Protein AF-Q9RBM1-F1 (afdb_monomer_lite)

Radius of gyration: 20.88 Å; chains: 1; bounding box: 52×32×56 Å

Secondary structure (DSSP, 8-state):
---TTHHHHHHHHHHHHHHTT--EEEE-SS-EEEEEEGGG--HHHHHHHHHH-S--EEEE-HHHHHHHTTTS--S-EEEE--SHHHHHHHHH-SS------EEEPPHHHHHHHHHHHHTTS-S-EEEEEE--SSHHHHHHHHHHTT-EEEEHHHHHHHHHT--EEEEEEEE---SS-S-EEEEEEEETTS--EEEEEEES-GGG-SS-----

Foldseek 3Di:
DDPPCPLVVLLVVVLVCLLCQHWAWEDEPPWIKIKHFLVNHDQVVVVVLCVQAVWKWKKAQQVRCCQQVVNPDRAIWTFTDDGSVRSVCVVPDPHDPDPGDTHGDDPVLVLQQLSCVVSVHDSIMTIDIDDDPDPVRVVVVCVVVVHRYHYSVSSVVNVVQQDKDWDDKDFDDDPVDRQWIKTWIARPSRDDIDIDIDHHDCVPPPDDDDDD

Sequence (212 aa):
MFIGNQSSNKVERAISEIRRGRPIVIYDESNYLLFAAAEALERDLFNQYKLISSNVYVTLTSSKVKYISQNKEHNSKRLLVNNFDELLHLINCSKEDCIKELQCSKTIDECAIALLKFSELLPYALVADMTFENKYEMRNWCEENDIIALDTLLVNDFQQNQSVYEVCKTSLFLKQTQEVDIISYRTESGGREHHAIIIGNPDKDDEPLVRI

pLDDT: mean 88.85, std 11.1, range [42.22, 98.19]

Structure (mmCIF, N/CA/C/O backbone):
data_AF-Q9RBM1-F1
#
_entry.id   AF-Q9RBM1-F1
#
loop_
_atom_site.group_PDB
_atom_site.id
_atom_site.type_symbol
_atom_site.label_atom_id
_atom_site.label_alt_id
_atom_site.label_comp_id
_atom_site.label_asym_id
_atom_site.label_entity_id
_atom_site.label_seq_id
_atom_site.pdbx_PDB_ins_code
_atom_site.Cartn_x
_atom_site.Cartn_y
_atom_site.Cartn_z
_atom_site.occupancy
_atom_site.B_iso_or_equiv
_atom_site.auth_seq_id
_atom_site.auth_comp_id
_atom_site.auth_asym_id
_atom_site.auth_atom_id
_atom_site.pdbx_PDB_model_num
ATOM 1 N N . MET A 1 1 ? -22.244 15.594 -16.426 1.00 42.22 1 MET A N 1
ATOM 2 C CA . MET A 1 1 ? -22.474 14.815 -15.193 1.00 42.22 1 MET A CA 1
ATOM 3 C C . MET A 1 1 ? -21.160 14.128 -14.860 1.00 42.22 1 MET A C 1
ATOM 5 O O . MET A 1 1 ? -20.807 13.171 -15.534 1.00 42.22 1 MET A O 1
ATOM 9 N N . PHE A 1 2 ? -20.368 14.691 -13.948 1.00 49.59 2 PHE A N 1
ATOM 10 C CA . PHE A 1 2 ? -19.116 14.063 -13.521 1.00 49.59 2 PHE A CA 1
ATOM 11 C C . PHE A 1 2 ? -19.450 13.029 -12.445 1.00 49.59 2 PHE A C 1
ATOM 13 O O . PHE A 1 2 ? -20.130 13.351 -11.474 1.00 49.59 2 PHE A O 1
ATOM 20 N N . ILE A 1 3 ? -19.033 11.779 -12.647 1.00 57.34 3 ILE A N 1
ATOM 21 C CA . ILE A 1 3 ? -19.164 10.721 -11.639 1.00 57.34 3 ILE A CA 1
ATOM 22 C C . ILE A 1 3 ? -18.215 11.097 -10.491 1.00 57.34 3 ILE A C 1
ATOM 24 O O . ILE A 1 3 ? -17.000 11.050 -10.663 1.00 57.34 3 ILE A O 1
ATOM 28 N N . GLY A 1 4 ? -18.763 11.528 -9.354 1.00 53.66 4 GLY A N 1
ATOM 29 C CA . GLY A 1 4 ? -18.054 12.229 -8.273 1.00 53.66 4 GLY A CA 1
ATOM 30 C C . GLY A 1 4 ? -17.078 11.409 -7.419 1.00 53.66 4 GLY A C 1
ATOM 31 O O . GLY A 1 4 ? -16.908 11.743 -6.257 1.00 53.66 4 GLY A O 1
ATOM 32 N N . ASN A 1 5 ? -16.447 10.351 -7.945 1.00 60.41 5 ASN A N 1
ATOM 33 C CA . ASN A 1 5 ? -15.538 9.506 -7.153 1.00 60.41 5 ASN A CA 1
ATOM 34 C C . ASN A 1 5 ? -14.342 8.916 -7.932 1.00 60.41 5 ASN A C 1
ATOM 36 O O . ASN A 1 5 ? -13.816 7.855 -7.598 1.00 60.41 5 ASN A O 1
ATOM 40 N N . GLN A 1 6 ? -13.921 9.559 -9.027 1.00 59.91 6 GLN A N 1
ATOM 41 C CA . GLN A 1 6 ? -12.898 8.991 -9.921 1.00 59.91 6 GLN A CA 1
ATOM 42 C C . GLN A 1 6 ? -11.540 8.764 -9.232 1.00 59.91 6 GLN A C 1
ATOM 44 O O . GLN A 1 6 ? -10.875 7.770 -9.522 1.00 59.91 6 GLN A O 1
ATOM 49 N N . SER A 1 7 ? -11.161 9.645 -8.302 1.00 65.50 7 SER A N 1
ATOM 50 C CA . SER A 1 7 ? -9.891 9.574 -7.573 1.00 65.50 7 SER A CA 1
ATOM 51 C C . SER A 1 7 ? -9.831 8.383 -6.611 1.00 65.50 7 SER A C 1
ATOM 53 O O . SER A 1 7 ? -8.904 7.578 -6.704 1.00 65.50 7 SER A O 1
ATOM 55 N N . SER A 1 8 ? -10.846 8.210 -5.753 1.00 74.38 8 SER A N 1
ATOM 56 C CA . SER A 1 8 ? -10.900 7.094 -4.794 1.00 74.38 8 SER A CA 1
ATOM 57 C C . SER A 1 8 ? -10.997 5.743 -5.504 1.00 74.38 8 SER A C 1
ATOM 59 O O . SER A 1 8 ? -10.248 4.819 -5.198 1.00 74.38 8 SER A O 1
ATOM 61 N N . ASN A 1 9 ? -11.811 5.657 -6.565 1.00 83.81 9 ASN A N 1
ATOM 62 C CA . ASN A 1 9 ? -11.958 4.431 -7.354 1.00 83.81 9 ASN A CA 1
ATOM 63 C C . ASN A 1 9 ? -10.628 3.922 -7.925 1.00 83.81 9 ASN A C 1
ATOM 65 O O . ASN A 1 9 ? -10.430 2.715 -8.055 1.00 83.81 9 ASN A O 1
ATOM 69 N N . LYS A 1 10 ? -9.713 4.823 -8.302 1.00 90.19 10 LYS A N 1
ATOM 70 C CA . LYS A 1 10 ? -8.411 4.423 -8.844 1.00 90.19 10 LYS A CA 1
ATOM 71 C C . LYS A 1 10 ? -7.501 3.840 -7.761 1.00 90.19 10 LYS A C 1
ATOM 73 O O . LYS A 1 10 ? -6.819 2.854 -8.031 1.00 90.19 10 LYS A O 1
ATOM 78 N N . VAL A 1 11 ? -7.532 4.403 -6.551 1.00 92.44 11 VAL A N 1
ATOM 79 C CA . VAL A 1 11 ? -6.785 3.883 -5.395 1.00 92.44 11 VAL A CA 1
ATOM 80 C C . VAL A 1 11 ? -7.347 2.530 -4.951 1.00 92.44 11 VAL A C 1
ATOM 82 O O . VAL A 1 11 ? -6.582 1.588 -4.795 1.00 92.44 11 VAL A O 1
ATOM 85 N N . GLU A 1 12 ? -8.669 2.377 -4.861 1.00 90.56 12 GLU A N 1
ATOM 86 C CA . GLU A 1 12 ? -9.325 1.100 -4.514 1.00 90.56 12 GLU A CA 1
ATOM 87 C C . GLU A 1 12 ? -9.019 -0.018 -5.530 1.00 90.56 12 GLU A C 1
ATOM 89 O O . GLU A 1 12 ? -8.771 -1.177 -5.176 1.00 90.56 12 GLU A O 1
ATOM 94 N N . ARG A 1 13 ? -8.960 0.328 -6.824 1.00 92.50 13 ARG A N 1
ATOM 95 C CA . ARG A 1 13 ? -8.496 -0.599 -7.869 1.00 92.50 13 ARG A CA 1
ATOM 96 C C . ARG A 1 13 ? -7.032 -0.981 -7.674 1.00 92.50 13 ARG A C 1
ATOM 98 O O . ARG A 1 13 ? -6.713 -2.161 -7.767 1.00 92.50 13 ARG A O 1
ATOM 105 N N . ALA A 1 14 ? -6.163 -0.014 -7.379 1.00 95.56 14 ALA A N 1
ATOM 106 C CA . ALA A 1 14 ? -4.758 -0.282 -7.090 1.00 95.56 14 ALA A CA 1
ATOM 107 C C . ALA A 1 14 ? -4.601 -1.204 -5.868 1.00 95.56 14 ALA A C 1
ATOM 109 O O . ALA A 1 14 ? -3.876 -2.188 -5.948 1.00 95.56 14 ALA A O 1
ATOM 110 N N . ILE A 1 15 ? -5.349 -0.964 -4.785 1.00 94.56 15 ILE A N 1
ATOM 111 C CA . ILE A 1 15 ? -5.408 -1.836 -3.598 1.00 94.56 15 ILE A CA 1
ATOM 112 C C . ILE A 1 15 ? -5.787 -3.271 -3.987 1.00 94.56 15 ILE A C 1
ATOM 114 O O . ILE A 1 15 ? -5.160 -4.230 -3.536 1.00 94.56 15 ILE A O 1
ATOM 118 N N . SER A 1 16 ? -6.790 -3.433 -4.852 1.00 94.25 16 SER A N 1
ATOM 119 C CA . SER A 1 16 ? -7.220 -4.755 -5.322 1.00 94.25 16 SER A CA 1
ATOM 120 C C . SER A 1 16 ? -6.133 -5.481 -6.123 1.00 94.25 16 SER A C 1
ATOM 122 O O . SER A 1 16 ? -5.957 -6.685 -5.949 1.00 94.25 16 SER A O 1
ATOM 124 N N . GLU A 1 17 ? -5.394 -4.769 -6.975 1.00 96.00 17 GLU A N 1
ATOM 125 C CA . GLU A 1 17 ? -4.271 -5.333 -7.738 1.00 96.00 17 GLU A CA 1
ATOM 126 C C . GLU A 1 17 ? -3.097 -5.721 -6.831 1.00 96.00 17 GLU A C 1
ATOM 128 O O . GLU A 1 17 ? -2.576 -6.833 -6.935 1.00 96.00 17 GLU A O 1
ATOM 133 N N . ILE A 1 18 ? -2.75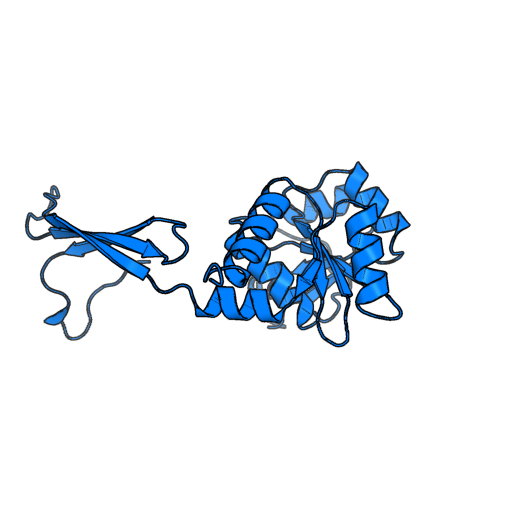5 -4.870 -5.861 1.00 97.19 18 ILE A N 1
ATOM 134 C CA . ILE A 1 18 ? -1.703 -5.139 -4.871 1.00 97.19 18 ILE A CA 1
ATOM 135 C C . ILE A 1 18 ? -2.016 -6.416 -4.077 1.00 97.19 18 ILE A C 1
ATOM 137 O O . ILE A 1 18 ? -1.142 -7.269 -3.919 1.00 97.19 18 ILE A O 1
ATOM 141 N N . ARG A 1 19 ? -3.265 -6.599 -3.620 1.00 95.06 19 ARG A N 1
ATOM 142 C CA . ARG A 1 19 ? -3.696 -7.826 -2.913 1.00 95.06 19 ARG A CA 1
ATOM 143 C C . ARG A 1 19 ? -3.603 -9.088 -3.770 1.00 95.06 19 ARG A C 1
ATOM 145 O O . ARG A 1 19 ? -3.500 -10.180 -3.224 1.00 95.06 19 ARG A O 1
ATOM 152 N N . ARG A 1 20 ? -3.640 -8.951 -5.096 1.00 94.56 20 ARG A N 1
ATOM 153 C CA . ARG A 1 20 ? -3.457 -10.054 -6.052 1.00 94.56 20 ARG A CA 1
ATOM 154 C C . ARG A 1 20 ? -1.987 -10.297 -6.406 1.00 94.56 20 ARG A C 1
ATOM 156 O O . ARG A 1 20 ? -1.721 -11.095 -7.297 1.00 94.56 20 ARG A O 1
ATOM 163 N N . GLY A 1 21 ? -1.052 -9.599 -5.758 1.00 94.38 21 GLY A N 1
ATOM 164 C CA . GLY A 1 21 ? 0.379 -9.693 -6.051 1.00 94.38 21 GLY A CA 1
ATOM 165 C C . GLY A 1 21 ? 0.791 -8.999 -7.352 1.00 94.38 21 GLY A C 1
ATOM 166 O O . GLY A 1 21 ? 1.914 -9.196 -7.812 1.00 94.38 21 GLY A O 1
ATOM 167 N N . ARG A 1 22 ? -0.087 -8.189 -7.963 1.00 95.69 22 ARG A N 1
ATOM 168 C CA . ARG A 1 22 ? 0.238 -7.464 -9.196 1.00 95.69 22 ARG A CA 1
ATOM 169 C C . ARG A 1 22 ? 1.071 -6.215 -8.887 1.00 95.69 22 ARG A C 1
ATOM 171 O O . ARG A 1 22 ? 0.773 -5.514 -7.915 1.00 95.69 22 ARG A O 1
ATOM 178 N N . PRO A 1 23 ? 2.100 -5.917 -9.699 1.00 96.62 23 PRO A N 1
ATOM 179 C CA . PRO A 1 23 ? 2.878 -4.702 -9.535 1.00 96.62 23 PRO A CA 1
ATOM 180 C C . PRO A 1 23 ? 2.072 -3.483 -9.988 1.00 96.62 23 PRO A C 1
ATOM 182 O O . PRO A 1 23 ? 1.239 -3.569 -10.892 1.00 96.62 23 PRO A O 1
ATOM 185 N N . ILE A 1 24 ? 2.361 -2.329 -9.397 1.00 97.75 24 ILE A N 1
ATOM 186 C CA . ILE A 1 24 ? 1.853 -1.037 -9.859 1.00 97.75 24 ILE A CA 1
ATOM 187 C C . ILE A 1 24 ? 2.987 -0.016 -9.941 1.00 97.75 24 ILE A C 1
ATOM 189 O O . ILE A 1 24 ? 4.016 -0.151 -9.275 1.00 97.75 24 ILE A O 1
ATOM 193 N N . VAL A 1 25 ? 2.797 1.026 -10.745 1.00 98.19 25 VAL A N 1
ATOM 194 C CA . VAL A 1 25 ? 3.686 2.190 -10.762 1.00 98.19 25 VAL A CA 1
ATOM 195 C C . VAL A 1 25 ? 3.064 3.283 -9.910 1.00 98.19 25 VAL A C 1
ATOM 197 O O . VAL A 1 25 ? 1.923 3.680 -10.141 1.00 98.19 25 VAL A O 1
ATOM 200 N N . ILE A 1 26 ? 3.820 3.811 -8.953 1.00 97.81 26 ILE A N 1
ATOM 201 C CA . ILE A 1 26 ? 3.506 5.092 -8.316 1.00 97.81 26 ILE A CA 1
ATOM 202 C C . ILE A 1 26 ? 4.448 6.162 -8.834 1.00 97.81 26 ILE A C 1
ATOM 204 O O . ILE A 1 26 ? 5.604 5.881 -9.150 1.00 97.81 26 ILE A O 1
ATOM 208 N N . TYR A 1 27 ? 3.954 7.388 -8.946 1.00 97.38 27 TYR A N 1
ATOM 209 C CA . TYR A 1 27 ? 4.757 8.491 -9.450 1.00 97.38 27 TYR A CA 1
ATOM 210 C C . TYR A 1 27 ? 4.428 9.816 -8.764 1.00 97.38 27 TYR A C 1
ATOM 212 O O . TYR A 1 27 ? 3.302 10.054 -8.318 1.00 97.38 27 TYR A O 1
ATOM 220 N N . ASP A 1 28 ? 5.431 10.681 -8.700 1.00 94.88 28 ASP A N 1
ATOM 221 C CA . ASP A 1 28 ? 5.303 12.095 -8.354 1.00 94.88 28 ASP A CA 1
ATOM 222 C C . ASP A 1 28 ? 5.867 12.957 -9.503 1.00 94.88 28 ASP A C 1
ATOM 224 O O . ASP A 1 28 ? 6.041 12.476 -10.625 1.00 94.88 28 ASP A O 1
ATOM 228 N N . GLU A 1 29 ? 6.103 14.251 -9.278 1.00 89.50 29 GLU A N 1
ATOM 229 C CA . GLU A 1 29 ? 6.645 15.141 -10.317 1.00 89.50 29 GLU A CA 1
ATOM 230 C C . GLU A 1 29 ? 8.094 14.818 -10.726 1.00 89.50 29 GLU A C 1
ATOM 232 O O . GLU A 1 29 ? 8.558 15.291 -11.759 1.00 89.50 29 GLU A O 1
ATOM 237 N N . SER A 1 30 ? 8.835 14.055 -9.921 1.00 88.00 30 SER A N 1
ATOM 238 C CA . SER A 1 30 ? 10.276 13.810 -10.088 1.00 88.00 30 SER A CA 1
ATOM 239 C C . SER A 1 30 ? 10.663 12.332 -10.139 1.00 88.00 30 SER A C 1
ATOM 241 O O . SER A 1 30 ? 11.744 12.012 -10.626 1.00 88.00 30 SER A O 1
ATOM 243 N N . ASN A 1 31 ? 9.823 11.430 -9.634 1.00 95.06 31 ASN A N 1
ATOM 244 C CA . ASN A 1 31 ? 10.156 10.024 -9.443 1.00 95.06 31 ASN A CA 1
ATOM 245 C C . ASN A 1 31 ? 9.060 9.107 -9.985 1.00 95.06 31 ASN A C 1
ATOM 247 O O . ASN A 1 31 ? 7.868 9.370 -9.824 1.00 95.06 31 ASN A O 1
ATOM 251 N N . TYR A 1 32 ? 9.489 7.971 -10.528 1.00 97.25 32 TYR A N 1
ATOM 252 C CA . TYR A 1 32 ? 8.635 6.844 -10.881 1.00 97.25 32 TYR A CA 1
ATOM 253 C C . TYR A 1 32 ? 9.133 5.615 -10.126 1.00 97.25 32 TYR A C 1
ATOM 255 O O . TYR A 1 32 ? 10.327 5.310 -10.143 1.00 97.25 32 TYR A O 1
ATOM 263 N N . LEU A 1 33 ? 8.235 4.910 -9.448 1.00 97.62 33 LEU A N 1
ATOM 264 C CA . LEU A 1 33 ? 8.567 3.741 -8.646 1.00 97.62 33 LEU A CA 1
ATOM 265 C C . LEU A 1 33 ? 7.667 2.583 -9.054 1.00 97.62 33 LEU A C 1
ATOM 267 O O . LEU A 1 33 ? 6.449 2.647 -8.886 1.00 97.62 33 LEU A O 1
ATOM 271 N N . LEU A 1 34 ? 8.271 1.515 -9.561 1.00 98.00 34 LEU A N 1
ATOM 272 C CA . LEU A 1 34 ? 7.582 0.247 -9.744 1.00 98.00 34 LEU A CA 1
ATOM 273 C C . LEU A 1 34 ? 7.586 -0.480 -8.398 1.00 98.00 34 LEU A C 1
ATOM 275 O O . LEU A 1 34 ? 8.659 -0.705 -7.832 1.00 98.00 34 LEU A O 1
ATOM 279 N N . PHE A 1 35 ? 6.418 -0.860 -7.877 1.00 96.31 35 PHE A N 1
ATOM 280 C CA . PHE A 1 35 ? 6.335 -1.574 -6.605 1.00 96.31 35 PHE A CA 1
ATOM 281 C C . PHE A 1 35 ? 5.331 -2.726 -6.596 1.00 96.31 35 PHE A C 1
ATOM 283 O O . PHE A 1 35 ? 4.312 -2.693 -7.280 1.00 96.31 35 PHE A O 1
ATOM 290 N N . ALA A 1 36 ? 5.646 -3.741 -5.797 1.00 97.44 36 ALA A N 1
ATOM 291 C CA . ALA A 1 36 ? 4.794 -4.891 -5.529 1.00 97.44 36 ALA A CA 1
ATOM 292 C C . ALA A 1 36 ? 4.806 -5.211 -4.029 1.00 97.44 36 ALA A C 1
ATOM 294 O O . ALA A 1 36 ? 5.775 -4.919 -3.320 1.00 97.44 36 ALA A O 1
ATOM 295 N N . ALA A 1 37 ? 3.729 -5.823 -3.535 1.00 97.69 37 ALA A N 1
ATOM 296 C CA . ALA A 1 37 ? 3.684 -6.327 -2.168 1.00 97.69 37 ALA 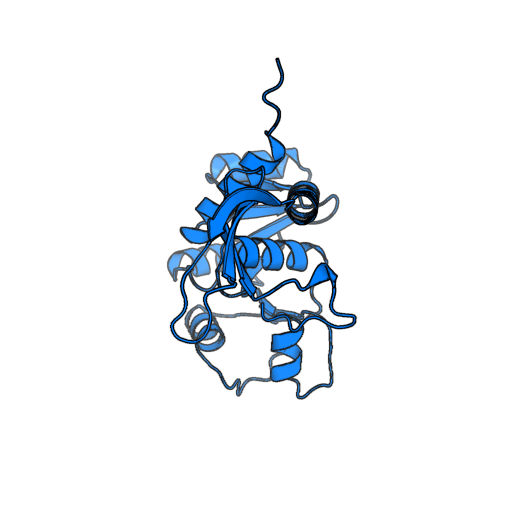A CA 1
ATOM 297 C C . ALA A 1 37 ? 4.623 -7.521 -2.027 1.00 97.69 37 ALA A C 1
ATOM 299 O O . ALA A 1 37 ? 4.413 -8.546 -2.670 1.00 97.69 37 ALA A O 1
ATOM 300 N N . ALA A 1 38 ? 5.635 -7.410 -1.170 1.00 95.62 38 ALA A N 1
ATOM 301 C CA . ALA A 1 38 ? 6.628 -8.465 -1.034 1.00 95.62 38 ALA A CA 1
ATOM 302 C C . ALA A 1 38 ? 6.025 -9.765 -0.461 1.00 95.62 38 ALA A C 1
ATOM 304 O O . ALA A 1 38 ? 6.479 -10.849 -0.807 1.00 95.62 38 ALA A O 1
ATOM 305 N N . GLU A 1 39 ? 4.977 -9.663 0.365 1.00 94.06 39 GLU A N 1
ATOM 306 C CA . GLU A 1 39 ? 4.245 -10.808 0.933 1.00 94.06 39 GLU A CA 1
ATOM 307 C C . GLU A 1 39 ? 3.496 -11.643 -0.121 1.00 94.06 39 GLU A C 1
ATOM 309 O O . GLU A 1 39 ? 3.424 -12.861 0.005 1.00 94.06 39 GLU A O 1
ATOM 314 N N . ALA A 1 40 ? 2.963 -11.001 -1.166 1.00 93.12 40 ALA A N 1
ATOM 315 C CA . ALA A 1 40 ? 2.211 -11.655 -2.243 1.00 93.12 40 ALA A CA 1
ATOM 316 C C . ALA A 1 40 ? 3.063 -11.880 -3.508 1.00 93.12 40 ALA A C 1
ATOM 318 O O . ALA A 1 40 ? 2.533 -12.210 -4.567 1.00 93.12 40 ALA A O 1
ATOM 319 N N . LEU A 1 41 ? 4.375 -11.649 -3.419 1.00 93.88 41 LEU A N 1
ATOM 320 C CA . LEU A 1 41 ? 5.282 -11.694 -4.556 1.00 93.88 41 LEU A CA 1
ATOM 321 C C . LEU A 1 41 ? 5.657 -13.135 -4.915 1.00 93.88 41 LEU A C 1
ATOM 323 O O . LEU A 1 41 ? 6.097 -13.910 -4.067 1.00 93.88 41 LEU A O 1
ATOM 327 N N . GLU A 1 42 ? 5.601 -13.456 -6.204 1.00 94.62 42 GLU A N 1
ATOM 328 C CA . GLU A 1 42 ? 6.111 -14.715 -6.743 1.00 94.62 42 GLU A CA 1
ATOM 329 C C . GLU A 1 42 ? 7.538 -14.573 -7.300 1.00 94.62 42 GLU A C 1
ATOM 331 O O . GLU A 1 42 ? 7.987 -13.489 -7.689 1.00 94.62 42 GLU A O 1
ATOM 336 N N . ARG A 1 43 ? 8.264 -15.697 -7.375 1.00 96.00 43 ARG A N 1
ATOM 337 C CA . ARG A 1 43 ? 9.665 -15.732 -7.831 1.00 96.00 43 ARG A CA 1
ATOM 338 C C . ARG A 1 43 ? 9.838 -15.188 -9.252 1.00 96.00 43 ARG A C 1
ATOM 340 O O . ARG A 1 43 ? 10.806 -14.477 -9.512 1.00 96.00 43 ARG A O 1
ATOM 347 N N . ASP A 1 44 ? 8.911 -15.496 -10.154 1.00 95.94 44 ASP A N 1
ATOM 348 C CA . ASP A 1 44 ? 8.988 -15.044 -11.546 1.00 95.94 44 ASP A CA 1
ATOM 349 C C . ASP A 1 44 ? 8.850 -13.523 -11.651 1.00 95.94 44 ASP A C 1
ATOM 351 O O . ASP A 1 44 ? 9.617 -12.884 -12.374 1.00 95.94 44 ASP A O 1
ATOM 355 N N . LEU A 1 45 ? 7.957 -12.924 -10.859 1.00 94.81 45 LEU A N 1
ATOM 356 C CA . LEU A 1 45 ? 7.811 -11.473 -10.797 1.00 94.81 45 LEU A CA 1
ATOM 357 C C . LEU A 1 45 ? 9.056 -10.810 -10.192 1.00 94.81 45 LEU A C 1
ATOM 359 O O . LEU A 1 45 ? 9.539 -9.816 -10.728 1.00 94.81 45 LEU A O 1
ATOM 363 N N . PHE A 1 46 ? 9.656 -11.385 -9.143 1.00 96.44 46 PHE A N 1
ATOM 364 C CA . PHE A 1 46 ? 10.941 -10.896 -8.622 1.00 96.44 46 PHE A CA 1
ATOM 365 C C . PHE A 1 46 ? 12.034 -10.872 -9.702 1.00 96.44 46 PHE A C 1
ATOM 367 O O . PHE A 1 46 ? 12.785 -9.901 -9.821 1.00 96.44 46 PHE A O 1
ATOM 374 N N . ASN A 1 47 ? 12.118 -11.930 -10.513 1.00 95.19 47 ASN A N 1
ATOM 375 C CA . ASN A 1 47 ? 13.088 -12.003 -11.602 1.00 95.19 47 ASN A CA 1
ATOM 376 C C . ASN A 1 47 ? 12.834 -10.916 -12.657 1.00 95.19 47 ASN A C 1
ATOM 378 O O . ASN A 1 47 ? 13.789 -10.315 -13.142 1.00 95.19 47 ASN A O 1
ATOM 382 N N . GLN A 1 48 ? 11.571 -10.600 -12.962 1.00 94.62 48 GLN A N 1
ATOM 383 C CA . GLN A 1 48 ? 11.227 -9.483 -13.850 1.00 94.62 48 GLN A CA 1
ATOM 384 C C . GLN A 1 48 ? 11.693 -8.135 -13.284 1.00 94.62 48 GLN A C 1
ATOM 386 O O . GLN A 1 48 ? 12.287 -7.348 -14.017 1.00 94.62 48 GLN A O 1
ATOM 391 N N . TYR A 1 49 ? 11.538 -7.890 -11.978 1.00 95.62 49 TYR A N 1
ATOM 392 C CA . TYR A 1 49 ? 12.078 -6.679 -11.336 1.00 95.62 49 TYR A CA 1
ATOM 393 C C . TYR A 1 49 ? 13.593 -6.552 -11.518 1.00 95.62 49 TYR A C 1
ATOM 395 O O . TYR A 1 49 ? 14.086 -5.458 -11.784 1.00 95.62 49 TYR A O 1
ATOM 403 N N . LYS A 1 50 ? 14.332 -7.665 -11.421 1.00 94.00 50 LYS A N 1
ATOM 404 C CA . LYS A 1 50 ? 15.787 -7.699 -11.646 1.00 94.00 50 LYS A CA 1
ATOM 405 C C . LYS A 1 50 ? 16.197 -7.484 -13.104 1.00 94.00 50 LYS A C 1
ATOM 407 O O . LYS A 1 50 ? 17.312 -7.032 -13.348 1.00 94.00 50 LYS A O 1
ATOM 412 N N . LEU A 1 51 ? 15.325 -7.806 -14.060 1.00 93.19 51 LEU A N 1
ATOM 413 C CA . LEU A 1 51 ? 15.539 -7.490 -15.476 1.00 93.19 51 LEU A CA 1
ATOM 414 C C . LEU A 1 51 ? 15.297 -6.005 -15.763 1.00 93.19 51 LEU A C 1
ATOM 416 O O . LEU A 1 51 ? 16.003 -5.421 -16.580 1.00 93.19 51 LEU A O 1
ATOM 420 N N . ILE A 1 52 ? 14.316 -5.406 -15.085 1.00 91.69 52 ILE A N 1
ATOM 421 C CA . ILE A 1 52 ? 13.948 -3.995 -15.244 1.00 91.69 52 ILE A CA 1
ATOM 422 C C . ILE A 1 52 ? 14.968 -3.073 -14.561 1.00 91.69 52 ILE A C 1
ATOM 424 O O . ILE A 1 52 ? 15.361 -2.057 -15.129 1.00 91.69 52 ILE A O 1
ATOM 428 N N . SER A 1 53 ? 15.414 -3.422 -13.352 1.00 91.56 53 SER A N 1
ATOM 429 C CA . SER A 1 53 ? 16.378 -2.640 -12.577 1.00 91.56 53 SER A CA 1
ATOM 430 C C . SER A 1 53 ? 17.458 -3.533 -11.976 1.00 91.56 53 SER A C 1
ATOM 432 O O . SER A 1 53 ? 17.175 -4.558 -11.353 1.00 91.56 53 SER A O 1
ATOM 434 N N . SER A 1 54 ? 18.715 -3.096 -12.082 1.00 86.38 54 SER A N 1
ATOM 435 C CA . SER A 1 54 ? 19.852 -3.764 -11.435 1.00 86.38 54 SER A CA 1
ATOM 436 C C . SER A 1 54 ? 19.692 -3.809 -9.911 1.00 86.38 54 SER A C 1
ATOM 438 O O . SER A 1 54 ? 19.981 -4.823 -9.263 1.00 86.38 54 SER A O 1
ATOM 440 N N . ASN A 1 55 ? 19.158 -2.727 -9.343 1.00 92.38 55 ASN A N 1
ATOM 441 C CA . ASN A 1 55 ? 18.930 -2.578 -7.917 1.00 92.38 55 ASN A CA 1
ATOM 442 C C . ASN A 1 55 ? 17.438 -2.676 -7.607 1.00 92.38 55 ASN A C 1
ATOM 444 O O . ASN A 1 55 ? 16.627 -1.879 -8.078 1.00 92.38 55 ASN A O 1
ATOM 448 N N . VAL A 1 56 ? 17.101 -3.656 -6.774 1.00 95.25 56 VAL A N 1
ATOM 449 C CA . VAL A 1 56 ? 15.746 -3.885 -6.278 1.00 95.25 56 VAL A CA 1
ATOM 450 C C . VAL A 1 56 ? 15.824 -3.876 -4.764 1.00 95.25 56 VAL A C 1
ATOM 452 O O . VAL A 1 56 ? 16.707 -4.509 -4.178 1.00 95.25 56 VAL A O 1
ATOM 455 N N . TYR A 1 57 ? 14.918 -3.144 -4.138 1.00 95.31 57 TYR A N 1
ATOM 456 C CA . TYR A 1 57 ? 14.933 -2.921 -2.703 1.00 95.31 57 TYR A CA 1
ATOM 457 C C . TYR A 1 57 ? 13.660 -3.442 -2.064 1.00 95.31 57 TYR A C 1
ATOM 459 O O . TYR A 1 57 ? 12.617 -3.499 -2.706 1.00 95.31 57 TYR A O 1
ATOM 467 N N . VAL A 1 58 ? 13.732 -3.759 -0.778 1.00 95.06 58 VAL A N 1
ATOM 468 C CA . VAL A 1 58 ? 12.557 -3.890 0.078 1.00 95.06 58 VAL A CA 1
ATOM 469 C C . VAL A 1 58 ? 12.487 -2.694 1.022 1.00 95.06 58 VAL A C 1
ATOM 471 O O . VAL A 1 58 ? 13.498 -2.288 1.606 1.00 95.06 58 VAL A O 1
ATOM 474 N N . THR A 1 59 ? 11.309 -2.094 1.163 1.00 95.31 59 THR A N 1
ATOM 475 C CA . THR A 1 59 ? 11.093 -1.005 2.120 1.00 95.31 59 THR A CA 1
ATOM 476 C C . THR A 1 59 ? 10.976 -1.551 3.538 1.00 95.31 59 THR A C 1
ATOM 478 O O . THR A 1 59 ? 10.280 -2.537 3.779 1.00 95.31 59 THR A O 1
ATOM 481 N N . LEU A 1 60 ? 11.587 -0.860 4.493 1.00 92.25 60 LEU A N 1
ATOM 482 C CA . LEU A 1 60 ? 11.493 -1.129 5.921 1.00 92.25 60 LEU A CA 1
ATOM 483 C C . LEU A 1 60 ? 10.872 0.079 6.617 1.00 92.25 60 LEU A C 1
ATOM 485 O O . LEU A 1 60 ? 11.360 1.204 6.492 1.00 92.25 60 LEU A O 1
ATOM 489 N N . THR A 1 61 ? 9.810 -0.158 7.384 1.00 92.44 61 THR A N 1
ATOM 490 C CA . THR A 1 61 ? 9.183 0.884 8.206 1.00 92.44 61 THR A CA 1
ATOM 491 C C . THR A 1 61 ? 10.116 1.339 9.325 1.00 92.44 61 THR A C 1
ATOM 493 O O . THR A 1 61 ? 10.963 0.576 9.791 1.00 92.44 61 THR A O 1
ATOM 496 N N . SER A 1 62 ? 9.917 2.556 9.833 1.00 89.56 62 SER A N 1
ATOM 497 C CA . SER A 1 62 ? 10.643 3.067 11.004 1.00 89.56 62 SER A CA 1
ATOM 498 C C . SER A 1 62 ? 10.592 2.119 12.209 1.00 89.56 62 SER A C 1
ATOM 500 O O . SER A 1 62 ? 11.608 1.893 12.863 1.00 89.56 62 SER A O 1
ATOM 502 N N . SER A 1 63 ? 9.438 1.502 12.485 1.00 87.56 63 SER A N 1
ATOM 503 C CA . SER A 1 63 ? 9.281 0.512 13.558 1.00 87.56 63 SER A CA 1
ATOM 504 C C . SER A 1 63 ? 10.156 -0.722 13.340 1.00 87.56 63 SER A C 1
ATOM 506 O O . SER A 1 63 ? 10.782 -1.206 14.284 1.00 87.56 63 SER A O 1
ATOM 508 N N . LYS A 1 64 ? 10.235 -1.211 12.097 1.00 86.75 64 LYS A N 1
ATOM 509 C CA . LYS A 1 64 ? 11.071 -2.359 11.735 1.00 86.75 64 LYS A CA 1
ATOM 510 C C . LYS A 1 64 ? 12.558 -2.005 11.815 1.00 86.75 64 LYS A C 1
ATOM 512 O O . LYS A 1 64 ? 13.315 -2.743 12.433 1.00 86.75 64 LYS A O 1
ATOM 517 N N . VAL A 1 65 ? 12.962 -0.841 11.307 1.00 86.19 65 VAL A N 1
ATOM 518 C CA . VAL A 1 65 ? 14.340 -0.332 11.432 1.00 86.19 65 VAL A CA 1
ATOM 519 C C . VAL A 1 65 ? 14.735 -0.175 12.900 1.00 86.19 65 VAL A C 1
ATOM 521 O O . VAL A 1 65 ? 15.806 -0.619 13.296 1.00 86.19 65 VAL A O 1
ATOM 524 N N . LYS A 1 66 ? 13.859 0.381 13.746 1.00 85.69 66 LYS A N 1
ATOM 525 C CA . LYS A 1 66 ? 14.098 0.518 15.192 1.00 85.69 66 LYS A CA 1
ATOM 526 C C . LYS A 1 66 ? 14.330 -0.835 15.868 1.00 85.69 66 LYS A C 1
ATOM 528 O O . LYS A 1 66 ? 15.205 -0.938 16.729 1.00 85.69 66 LYS A O 1
ATOM 533 N N . TYR A 1 67 ? 13.554 -1.843 15.470 1.00 82.44 67 TYR A N 1
ATOM 534 C CA . TYR A 1 67 ? 13.679 -3.212 15.960 1.00 82.44 67 TYR A CA 1
ATOM 535 C C . TYR A 1 67 ? 15.023 -3.845 15.561 1.00 82.44 67 TYR A C 1
ATOM 537 O O . TYR A 1 67 ? 15.685 -4.437 16.409 1.00 82.44 67 TYR A O 1
ATOM 545 N N . ILE A 1 68 ? 15.457 -3.664 14.309 1.00 79.38 68 ILE A N 1
ATOM 546 C CA . ILE A 1 68 ? 16.723 -4.210 13.791 1.00 79.38 68 ILE A CA 1
ATOM 547 C C . ILE A 1 68 ? 17.935 -3.468 14.377 1.00 79.38 68 ILE A C 1
ATOM 549 O O . ILE A 1 68 ? 18.862 -4.079 14.902 1.00 79.38 68 ILE A O 1
ATOM 553 N N . SER A 1 69 ? 17.916 -2.135 14.338 1.00 74.44 69 SER A N 1
ATOM 554 C CA . SER A 1 69 ? 19.054 -1.265 14.669 1.00 74.44 69 SER A CA 1
ATOM 555 C C . SER A 1 69 ? 19.187 -0.939 16.163 1.00 74.44 69 SER A C 1
ATOM 557 O O . SER A 1 69 ? 19.937 -0.029 16.523 1.00 74.44 69 SER A O 1
ATOM 559 N N . GLN A 1 70 ? 18.444 -1.625 17.042 1.00 68.94 70 GLN A N 1
ATOM 560 C CA . GLN A 1 70 ? 18.457 -1.421 18.500 1.00 68.94 70 GLN A CA 1
ATOM 561 C C . GLN A 1 70 ? 18.376 0.068 18.909 1.00 68.94 70 GLN A C 1
ATOM 563 O O . GLN A 1 70 ? 19.147 0.547 19.740 1.00 68.94 70 GLN A O 1
ATOM 568 N N . ASN A 1 71 ? 17.411 0.800 18.338 1.00 60.94 71 ASN A N 1
ATOM 569 C CA . ASN A 1 71 ? 17.069 2.199 18.663 1.00 60.94 71 ASN A CA 1
ATOM 570 C C . ASN A 1 71 ? 18.029 3.323 18.208 1.00 60.94 71 ASN A C 1
ATOM 572 O O . ASN A 1 71 ? 17.926 4.426 18.740 1.00 60.94 71 ASN A O 1
ATOM 576 N N . LYS A 1 72 ? 18.920 3.113 17.229 1.00 63.06 72 LYS A N 1
ATOM 577 C CA . LYS A 1 72 ? 19.814 4.189 16.731 1.00 63.06 72 LYS A CA 1
ATOM 578 C C . LYS A 1 72 ? 19.263 5.034 15.575 1.00 63.06 72 LYS A C 1
ATOM 580 O O . LYS A 1 72 ? 19.765 6.127 15.341 1.00 63.06 72 LYS A O 1
ATOM 585 N N . GLU A 1 73 ? 18.252 4.548 14.858 1.00 66.75 73 GLU A N 1
ATOM 586 C CA . GLU A 1 73 ? 17.666 5.234 13.701 1.00 66.75 73 GLU A CA 1
ATOM 587 C C . GLU A 1 73 ? 16.133 5.233 13.771 1.00 66.75 73 GLU A C 1
ATOM 589 O O . GLU A 1 73 ? 15.525 4.295 14.293 1.00 66.75 73 GLU A O 1
ATOM 594 N N . HIS A 1 74 ? 15.511 6.294 13.245 1.00 70.44 74 HIS A N 1
ATOM 595 C CA . HIS A 1 74 ? 14.063 6.527 13.358 1.00 70.44 74 HIS A CA 1
ATOM 596 C C . HIS A 1 74 ? 13.326 6.633 12.020 1.00 70.44 74 HIS A C 1
ATOM 598 O O . HIS A 1 74 ? 12.099 6.668 12.012 1.00 70.44 74 HIS A O 1
ATOM 604 N N . ASN A 1 75 ? 14.045 6.649 10.900 1.00 84.00 75 ASN A N 1
ATOM 605 C CA . ASN A 1 75 ? 13.439 6.831 9.585 1.00 84.00 75 ASN A CA 1
ATOM 606 C C . ASN A 1 75 ? 13.261 5.489 8.882 1.00 84.00 75 ASN A C 1
ATOM 608 O O . ASN A 1 75 ? 14.032 4.555 9.111 1.00 84.00 75 ASN A O 1
ATOM 612 N N . SER A 1 76 ? 12.260 5.412 8.007 1.00 88.62 76 SER A N 1
ATOM 613 C CA . SER A 1 76 ? 12.118 4.296 7.074 1.00 88.62 76 SER A CA 1
ATOM 614 C C . SER A 1 76 ? 13.384 4.159 6.222 1.00 88.62 76 SER A C 1
ATOM 616 O O . SER A 1 76 ? 14.078 5.143 5.932 1.00 88.62 76 SER A O 1
ATOM 618 N N . LYS A 1 77 ? 13.698 2.929 5.821 1.00 92.25 77 LYS A N 1
ATOM 619 C CA . LYS A 1 77 ? 14.896 2.603 5.039 1.00 92.25 77 LYS A CA 1
ATOM 620 C C . LYS A 1 77 ? 14.545 1.693 3.873 1.00 92.25 77 LYS A C 1
ATOM 622 O O . LYS A 1 77 ? 13.523 1.014 3.888 1.00 92.25 77 LYS A O 1
ATOM 627 N N . ARG A 1 78 ? 15.428 1.649 2.885 1.00 93.31 78 ARG A N 1
ATOM 628 C CA . ARG A 1 78 ? 15.450 0.629 1.839 1.00 93.31 78 ARG A CA 1
ATOM 629 C C . ARG A 1 78 ? 16.565 -0.355 2.140 1.00 93.31 78 ARG A C 1
ATOM 631 O O . ARG A 1 78 ? 17.670 0.046 2.502 1.00 93.31 78 ARG A O 1
ATOM 638 N N . LEU A 1 79 ? 16.289 -1.630 1.938 1.00 92.19 79 LEU A N 1
ATOM 639 C CA . LEU A 1 79 ? 17.293 -2.677 1.981 1.00 92.19 79 LEU A CA 1
ATOM 640 C C . LEU A 1 79 ? 17.446 -3.282 0.589 1.00 92.19 79 LEU A C 1
ATOM 642 O O . LEU A 1 79 ? 16.456 -3.683 -0.014 1.00 92.19 79 LEU A O 1
ATOM 646 N N . LEU A 1 80 ? 18.676 -3.341 0.079 1.00 93.06 80 LEU A N 1
ATOM 647 C CA . LEU A 1 80 ? 18.970 -3.986 -1.200 1.00 93.06 80 LEU A CA 1
ATOM 648 C C . LEU A 1 80 ? 18.754 -5.498 -1.085 1.00 93.06 80 LEU A C 1
ATOM 650 O O . LEU A 1 80 ? 19.291 -6.127 -0.174 1.00 93.06 80 LEU A O 1
ATOM 654 N N . VAL A 1 81 ? 18.021 -6.068 -2.041 1.00 92.06 81 VAL A N 1
ATOM 655 C CA . VAL A 1 81 ? 17.720 -7.502 -2.095 1.00 92.06 81 VAL A CA 1
ATOM 656 C C . VAL A 1 81 ? 18.314 -8.108 -3.361 1.00 92.06 81 VAL A C 1
ATOM 658 O O . VAL A 1 81 ? 18.112 -7.604 -4.472 1.00 92.06 81 VAL A O 1
ATOM 661 N N . ASN A 1 82 ? 19.056 -9.208 -3.216 1.00 90.69 82 ASN A N 1
ATOM 662 C CA . ASN A 1 82 ? 19.761 -9.823 -4.343 1.00 90.69 82 ASN A CA 1
ATOM 663 C C . ASN A 1 82 ? 18.987 -10.968 -4.992 1.00 90.69 82 ASN A C 1
ATOM 665 O O . ASN A 1 82 ? 19.048 -11.121 -6.210 1.00 90.69 82 ASN A O 1
ATOM 669 N N . ASN A 1 83 ? 18.258 -11.755 -4.205 1.00 92.12 83 ASN A N 1
ATOM 670 C CA . ASN A 1 83 ? 17.488 -12.894 -4.695 1.00 92.12 83 ASN A CA 1
ATOM 671 C C . ASN A 1 83 ? 16.168 -13.059 -3.926 1.00 92.12 83 ASN A C 1
ATOM 673 O O . ASN A 1 83 ? 15.964 -12.464 -2.869 1.00 92.12 83 ASN A O 1
ATOM 677 N N . PHE A 1 84 ? 15.273 -13.877 -4.474 1.00 93.75 84 PHE A N 1
ATOM 678 C CA . PHE A 1 84 ? 13.942 -14.093 -3.913 1.00 93.75 84 PHE A CA 1
ATOM 679 C C . PHE A 1 84 ? 13.961 -14.806 -2.551 1.00 93.75 84 PHE A C 1
ATOM 681 O O . PHE A 1 84 ? 13.165 -14.482 -1.675 1.00 93.75 84 PHE A O 1
ATOM 688 N N . ASP A 1 85 ? 14.880 -15.749 -2.337 1.00 92.00 85 ASP A N 1
ATOM 689 C CA . ASP A 1 85 ? 14.953 -16.508 -1.082 1.00 92.00 85 ASP A CA 1
ATOM 690 C C . ASP A 1 85 ? 15.372 -15.612 0.096 1.00 92.00 85 ASP A C 1
ATOM 692 O O . ASP A 1 85 ? 14.853 -15.735 1.204 1.00 92.00 85 ASP A O 1
ATOM 696 N N . GLU A 1 86 ? 16.250 -14.644 -0.167 1.00 89.50 86 GLU A N 1
ATOM 697 C CA . GLU A 1 86 ? 16.626 -13.585 0.767 1.00 89.50 86 GLU A CA 1
ATOM 698 C C . GLU A 1 86 ? 15.428 -12.703 1.150 1.00 89.50 86 GLU A C 1
ATOM 700 O O . GLU A 1 86 ? 15.233 -12.418 2.334 1.00 89.50 86 GLU A O 1
ATOM 705 N N . LEU A 1 87 ? 14.617 -12.295 0.167 1.00 91.25 87 LEU A N 1
ATOM 706 C CA . LEU A 1 87 ? 13.394 -11.526 0.408 1.00 91.25 87 LEU A CA 1
ATOM 707 C C . LEU A 1 87 ? 12.436 -12.298 1.318 1.00 91.25 87 LEU A C 1
ATOM 709 O O . LEU A 1 87 ? 11.954 -11.769 2.319 1.00 91.25 87 LEU A O 1
ATOM 713 N N . LEU A 1 88 ? 12.183 -13.560 0.973 1.00 91.00 88 LEU A N 1
ATOM 714 C CA . LEU A 1 88 ? 11.256 -14.419 1.696 1.00 91.00 88 LEU A CA 1
ATOM 715 C C . LEU A 1 88 ? 11.726 -14.657 3.134 1.00 91.00 88 LEU A C 1
ATOM 717 O O . LEU A 1 88 ? 10.921 -14.626 4.064 1.00 91.00 88 LEU A O 1
ATOM 721 N N . HIS A 1 89 ? 13.030 -14.856 3.331 1.00 87.69 89 HIS A N 1
ATOM 722 C CA . HIS A 1 89 ? 13.617 -14.957 4.662 1.00 87.69 89 HIS A CA 1
ATOM 723 C C . HIS A 1 89 ? 13.376 -13.679 5.474 1.00 87.69 89 HIS A C 1
ATOM 725 O O . HIS A 1 89 ? 12.945 -13.754 6.619 1.00 87.69 89 HIS A O 1
ATOM 731 N N . LEU A 1 90 ? 13.587 -12.498 4.888 1.00 85.56 90 LEU A N 1
ATOM 732 C CA . LEU A 1 90 ? 13.381 -11.223 5.579 1.00 85.56 90 LEU A CA 1
ATOM 733 C C . LEU A 1 90 ? 11.928 -10.993 6.013 1.00 85.56 90 LEU A C 1
ATOM 735 O O . LEU A 1 90 ? 11.688 -10.512 7.120 1.00 85.56 90 LEU A O 1
ATOM 739 N N . ILE A 1 91 ? 10.963 -11.349 5.166 1.00 87.00 91 ILE A N 1
ATOM 740 C CA . ILE A 1 91 ? 9.536 -11.194 5.482 1.00 87.00 91 ILE A CA 1
ATOM 741 C C . ILE A 1 91 ? 9.126 -12.138 6.620 1.00 87.00 91 ILE A C 1
ATOM 743 O O . ILE A 1 91 ? 8.356 -11.745 7.496 1.00 87.00 91 ILE A O 1
ATOM 747 N N . ASN A 1 92 ? 9.659 -13.364 6.631 1.00 84.06 92 ASN A N 1
ATOM 748 C CA . ASN A 1 92 ? 9.279 -14.401 7.592 1.00 84.06 92 ASN A CA 1
ATOM 749 C C . ASN A 1 92 ? 10.057 -14.353 8.917 1.00 84.06 92 ASN A C 1
ATOM 751 O O . ASN A 1 92 ? 9.582 -14.871 9.930 1.00 84.06 92 ASN A O 1
ATOM 755 N N . CYS A 1 93 ? 11.258 -13.774 8.943 1.00 73.25 93 CYS A N 1
ATOM 756 C CA . CYS A 1 93 ? 12.116 -13.823 10.122 1.00 73.25 93 CYS A CA 1
ATOM 757 C C . CYS A 1 93 ? 11.834 -12.697 11.122 1.00 73.25 93 CYS A C 1
ATOM 759 O O . CYS A 1 93 ? 11.861 -11.503 10.820 1.00 73.25 93 CYS A O 1
ATOM 761 N N . SER A 1 94 ? 11.646 -13.103 12.379 1.00 61.19 94 SER A N 1
ATOM 762 C CA . SER A 1 94 ? 11.511 -12.204 13.525 1.00 61.19 94 SER A CA 1
ATOM 763 C C . SER A 1 94 ? 12.852 -11.721 14.074 1.00 61.19 94 SER A C 1
ATOM 765 O O . SER A 1 94 ? 12.873 -10.708 14.756 1.00 61.19 94 SER A O 1
ATOM 767 N N . LYS A 1 95 ? 13.971 -12.390 13.772 1.00 58.75 95 LYS A N 1
ATOM 768 C CA . LYS A 1 95 ? 15.332 -11.946 14.113 1.00 58.75 95 LYS A CA 1
ATOM 769 C C . LYS A 1 95 ? 16.169 -11.891 12.843 1.00 58.75 95 LYS A C 1
ATOM 771 O O . LYS A 1 95 ? 16.236 -12.873 12.112 1.00 58.75 95 LYS A O 1
ATOM 776 N N . GLU A 1 96 ? 16.773 -10.740 12.579 1.00 59.47 96 GLU A N 1
ATOM 777 C CA . GLU A 1 96 ? 17.641 -10.538 11.422 1.00 59.47 96 GLU A CA 1
ATOM 778 C C . GLU A 1 96 ? 19.102 -10.624 11.858 1.00 59.47 96 GLU A C 1
ATOM 780 O O . GLU A 1 96 ? 19.571 -9.795 12.632 1.00 59.47 96 GLU A O 1
ATOM 785 N N . ASP A 1 97 ? 19.820 -11.617 11.333 1.00 52.78 97 ASP A N 1
ATOM 786 C CA . ASP A 1 97 ? 21.269 -11.776 11.528 1.00 52.78 97 ASP A CA 1
ATOM 787 C C . ASP A 1 97 ? 22.099 -10.943 10.531 1.00 52.78 97 ASP A C 1
ATOM 789 O O . ASP A 1 97 ? 23.327 -10.980 10.542 1.00 52.78 97 ASP A O 1
ATOM 793 N N . CYS A 1 98 ? 21.461 -10.186 9.635 1.00 53.97 98 CYS A N 1
ATOM 794 C CA . CYS A 1 98 ? 22.145 -9.521 8.528 1.00 53.97 98 CYS A CA 1
ATOM 795 C C . CYS A 1 98 ? 22.052 -7.999 8.634 1.00 53.97 98 CYS A C 1
ATOM 797 O O . CYS A 1 98 ? 21.113 -7.385 8.133 1.00 53.97 98 CYS A O 1
ATOM 799 N N . ILE A 1 99 ? 23.089 -7.383 9.210 1.00 55.72 99 ILE A N 1
ATOM 800 C CA . ILE A 1 99 ? 23.375 -5.957 9.015 1.00 55.72 99 ILE A CA 1
ATOM 801 C C . ILE A 1 99 ? 23.831 -5.787 7.563 1.00 55.72 99 ILE A C 1
ATOM 803 O O . ILE A 1 99 ? 25.013 -5.890 7.240 1.00 55.72 99 ILE A O 1
ATOM 807 N N . LYS A 1 100 ? 22.870 -5.592 6.667 1.00 66.94 100 LYS A N 1
ATOM 808 C CA . LYS A 1 100 ? 23.114 -5.118 5.305 1.00 66.94 100 LYS A CA 1
ATOM 809 C C . LYS A 1 100 ? 23.026 -3.598 5.285 1.00 66.94 100 LYS A C 1
ATOM 811 O O . LYS A 1 100 ? 22.378 -2.995 6.138 1.00 66.94 100 LYS A O 1
ATOM 816 N N . GLU A 1 101 ? 23.708 -2.981 4.327 1.00 75.12 101 GLU A N 1
ATOM 817 C CA . GLU A 1 101 ? 23.726 -1.529 4.178 1.00 75.12 101 GLU A CA 1
ATOM 818 C C . GLU A 1 101 ? 22.305 -1.004 3.911 1.00 75.12 101 GLU A C 1
ATOM 820 O O . GLU A 1 101 ? 21.697 -1.291 2.877 1.00 75.12 101 GLU A O 1
ATOM 825 N N . LEU A 1 102 ? 21.760 -0.271 4.885 1.00 84.88 102 LEU A N 1
ATOM 826 C CA . LEU A 1 102 ? 20.442 0.347 4.802 1.00 84.88 102 LEU A CA 1
ATOM 827 C C . LEU A 1 102 ? 20.554 1.695 4.097 1.00 84.88 102 LEU A C 1
ATOM 829 O O . LEU A 1 102 ? 21.236 2.605 4.571 1.00 84.88 102 LEU A O 1
ATOM 833 N N . GLN A 1 103 ? 19.827 1.849 2.997 1.00 87.75 103 GLN A N 1
ATOM 834 C CA . GLN A 1 103 ? 19.734 3.113 2.278 1.00 87.75 103 GLN A CA 1
ATOM 835 C C . GLN A 1 103 ? 18.589 3.959 2.833 1.00 87.75 103 GLN A C 1
ATOM 837 O O . GLN A 1 103 ? 17.589 3.439 3.336 1.00 87.75 103 GLN A O 1
ATOM 842 N N . CYS A 1 104 ? 18.720 5.281 2.754 1.00 85.94 104 CYS A N 1
ATOM 843 C CA . CYS A 1 104 ? 17.627 6.177 3.115 1.00 85.94 104 CYS A CA 1
ATOM 844 C C . CYS A 1 104 ? 16.418 5.944 2.199 1.00 85.94 104 CYS A C 1
ATOM 846 O O . CYS A 1 104 ? 16.561 5.840 0.981 1.00 85.94 104 CYS A O 1
ATOM 848 N N . SER A 1 105 ? 15.234 5.867 2.804 1.00 88.62 105 SER A N 1
ATOM 849 C CA . SER A 1 105 ? 13.968 5.840 2.074 1.00 88.62 105 SER A CA 1
ATOM 850 C C . SER A 1 105 ? 13.731 7.180 1.375 1.00 88.62 105 SER A C 1
ATOM 852 O O . SER A 1 105 ? 14.108 8.234 1.892 1.00 88.62 105 SER A O 1
ATOM 854 N N . LYS A 1 106 ? 13.087 7.140 0.211 1.00 91.12 106 LYS A N 1
ATOM 855 C CA . LYS A 1 106 ? 12.542 8.306 -0.492 1.00 91.12 106 LYS A CA 1
ATOM 856 C C . LYS A 1 106 ? 11.104 8.559 -0.033 1.00 91.12 106 LYS A C 1
ATOM 858 O O . LYS A 1 106 ? 10.435 7.637 0.425 1.00 91.12 106 LYS A O 1
ATOM 863 N N . THR A 1 107 ? 10.594 9.774 -0.232 1.00 91.00 107 THR A N 1
ATOM 864 C CA . THR A 1 107 ? 9.195 10.124 0.086 1.00 91.00 107 THR A CA 1
ATOM 865 C C . THR A 1 107 ? 8.188 9.245 -0.662 1.00 91.00 107 THR A C 1
ATOM 867 O O . THR A 1 107 ? 7.191 8.818 -0.090 1.00 91.00 107 THR A O 1
ATOM 870 N N . ILE A 1 108 ? 8.479 8.887 -1.917 1.00 95.31 108 ILE A N 1
ATOM 871 C CA . ILE A 1 108 ? 7.621 8.000 -2.716 1.00 95.31 108 ILE A CA 1
ATOM 872 C C . ILE A 1 108 ? 7.488 6.584 -2.118 1.00 95.31 108 ILE A C 1
ATOM 874 O O . ILE A 1 108 ? 6.468 5.928 -2.316 1.00 95.31 108 ILE A O 1
ATOM 878 N N . ASP A 1 109 ? 8.452 6.127 -1.311 1.00 95.50 109 ASP A N 1
ATOM 879 C CA . ASP A 1 109 ? 8.353 4.830 -0.624 1.00 95.50 109 ASP A CA 1
ATOM 880 C C . ASP A 1 109 ? 7.292 4.840 0.474 1.00 95.50 109 ASP A C 1
ATOM 882 O O . ASP A 1 109 ? 6.659 3.819 0.738 1.00 95.50 109 ASP A O 1
ATOM 886 N N . GLU A 1 110 ? 7.074 5.988 1.118 1.00 93.88 110 GLU A N 1
ATOM 887 C CA . GLU A 1 110 ? 6.040 6.127 2.144 1.00 93.88 110 GLU A CA 1
ATOM 888 C C . GLU A 1 110 ? 4.651 5.922 1.535 1.00 93.88 110 GLU A C 1
ATOM 890 O O . GLU A 1 110 ? 3.795 5.303 2.168 1.00 93.88 110 GLU A O 1
ATOM 895 N N . CYS A 1 111 ? 4.458 6.331 0.274 1.00 95.56 111 CYS A N 1
ATOM 896 C CA . CYS A 1 111 ? 3.239 6.052 -0.484 1.00 95.56 111 CYS A CA 1
ATOM 897 C C . CYS A 1 111 ? 3.069 4.550 -0.765 1.00 95.56 111 CYS A C 1
ATOM 899 O O . CYS A 1 111 ? 1.970 4.025 -0.591 1.00 95.56 111 CYS A O 1
ATOM 901 N N . ALA A 1 112 ? 4.139 3.835 -1.136 1.00 96.94 112 ALA A N 1
ATOM 902 C CA . ALA A 1 112 ? 4.087 2.379 -1.306 1.00 96.94 112 ALA A CA 1
ATOM 903 C C . ALA A 1 112 ? 3.733 1.673 0.016 1.00 96.94 112 ALA A C 1
ATOM 905 O O . ALA A 1 112 ? 2.844 0.823 0.056 1.00 96.94 112 ALA A O 1
ATOM 906 N N . ILE A 1 113 ? 4.364 2.078 1.125 1.00 96.06 113 ILE A N 1
ATOM 907 C CA . ILE A 1 113 ? 4.062 1.562 2.469 1.00 96.06 113 ILE A CA 1
ATOM 908 C C . ILE A 1 113 ? 2.603 1.855 2.858 1.00 96.06 113 ILE A C 1
ATOM 910 O O . ILE A 1 113 ? 1.938 0.985 3.421 1.00 96.06 113 ILE A O 1
ATOM 914 N N . ALA A 1 114 ? 2.092 3.056 2.574 1.00 95.25 114 ALA A N 1
ATOM 915 C CA . ALA A 1 114 ? 0.701 3.420 2.845 1.00 95.25 114 ALA A CA 1
ATOM 916 C C . ALA A 1 114 ? -0.277 2.544 2.047 1.00 95.25 114 ALA A C 1
ATOM 918 O O . ALA A 1 114 ? -1.216 1.997 2.622 1.00 95.25 114 ALA A O 1
ATOM 919 N N . LEU A 1 115 ? -0.014 2.316 0.758 1.00 96.56 115 LEU A N 1
ATOM 920 C CA . LEU A 1 115 ? -0.831 1.439 -0.085 1.00 96.56 115 LEU A CA 1
ATOM 921 C C . LEU A 1 115 ? -0.843 -0.013 0.406 1.00 96.56 115 LEU A C 1
ATOM 923 O O . LEU A 1 115 ? -1.899 -0.647 0.384 1.00 96.56 115 LEU A O 1
ATOM 927 N N . LEU A 1 116 ? 0.282 -0.534 0.908 1.00 97.25 116 LEU A N 1
ATOM 928 C CA . LEU A 1 116 ? 0.315 -1.857 1.547 1.00 97.25 116 LEU A CA 1
ATOM 929 C C . LEU A 1 116 ? -0.546 -1.907 2.811 1.00 97.25 116 LEU A C 1
ATOM 931 O O . LEU A 1 116 ? -1.308 -2.855 2.990 1.00 97.25 116 LEU A O 1
ATOM 935 N N . LYS A 1 117 ? -0.501 -0.858 3.643 1.00 94.44 117 LYS A N 1
ATOM 936 C CA . LYS A 1 117 ? -1.362 -0.744 4.831 1.00 94.44 117 LYS A CA 1
ATOM 937 C C . LYS A 1 117 ? -2.844 -0.680 4.459 1.00 94.44 117 LYS A C 1
ATOM 939 O O . LYS A 1 117 ? -3.649 -1.377 5.074 1.00 94.44 117 LYS A O 1
ATOM 944 N N . PHE A 1 118 ? -3.215 0.091 3.435 1.00 92.38 118 PHE A N 1
ATOM 945 C CA . PHE A 1 118 ? -4.593 0.112 2.922 1.00 92.38 118 PHE A CA 1
ATOM 946 C C . PHE A 1 118 ? -5.017 -1.251 2.360 1.00 92.38 118 PHE A C 1
ATOM 948 O O . PHE A 1 118 ? -6.175 -1.656 2.487 1.00 92.38 118 PHE A O 1
ATOM 955 N N . SER A 1 119 ? -4.057 -1.994 1.812 1.00 94.19 119 SER A N 1
ATOM 956 C CA . SER A 1 119 ? -4.242 -3.355 1.308 1.00 94.19 119 SER A CA 1
ATOM 957 C C . SER A 1 119 ? -4.260 -4.435 2.391 1.00 94.19 119 SER A C 1
ATOM 959 O O . SER A 1 119 ? -4.492 -5.588 2.050 1.00 94.19 119 SER A O 1
ATOM 961 N N . GLU A 1 120 ? -4.077 -4.090 3.671 1.00 93.56 120 GLU A N 1
ATOM 962 C CA . GLU A 1 120 ? -3.992 -5.051 4.791 1.00 93.56 120 GLU A CA 1
ATOM 963 C C . GLU A 1 120 ? -2.873 -6.084 4.641 1.00 93.56 120 GLU A C 1
ATOM 965 O O . GLU A 1 120 ? -2.973 -7.192 5.160 1.00 93.56 120 GLU A O 1
ATOM 970 N N . LEU A 1 121 ? -1.807 -5.720 3.935 1.00 95.69 121 LEU A N 1
ATOM 971 C CA . LEU A 1 121 ? -0.630 -6.561 3.775 1.00 95.69 121 LEU A CA 1
ATOM 972 C C . LEU A 1 121 ? 0.480 -6.094 4.712 1.00 95.69 121 LEU A C 1
ATOM 974 O O . LEU A 1 121 ? 0.480 -4.958 5.209 1.00 95.69 121 LEU A O 1
ATOM 978 N N . LEU A 1 122 ? 1.467 -6.958 4.929 1.00 94.75 122 LEU A N 1
ATOM 979 C CA . LEU A 1 122 ? 2.690 -6.580 5.615 1.00 94.75 122 LEU A CA 1
ATOM 980 C C . LEU A 1 122 ? 3.352 -5.392 4.888 1.00 94.75 122 LEU A C 1
ATOM 982 O O . LEU A 1 122 ? 3.428 -5.381 3.658 1.00 94.75 122 LEU A O 1
ATOM 986 N N . PRO A 1 123 ? 3.882 -4.392 5.619 1.00 95.12 123 PRO A N 1
ATOM 987 C CA . PRO A 1 123 ? 4.407 -3.156 5.037 1.00 95.12 123 PRO A CA 1
ATOM 988 C C . PRO A 1 123 ? 5.832 -3.320 4.467 1.00 95.12 123 PRO A C 1
ATOM 990 O O . PRO A 1 123 ? 6.718 -2.510 4.747 1.00 95.12 123 PRO A O 1
ATOM 993 N N . TYR A 1 124 ? 6.049 -4.374 3.678 1.00 95.25 124 TYR A N 1
ATOM 994 C CA . TYR A 1 124 ? 7.263 -4.638 2.907 1.00 95.25 124 TYR A CA 1
ATOM 995 C C . TYR A 1 124 ? 6.947 -4.489 1.416 1.00 95.25 124 TYR A C 1
ATOM 997 O O . TYR A 1 124 ? 6.355 -5.381 0.806 1.00 95.25 124 TYR A O 1
ATOM 1005 N N . ALA A 1 125 ? 7.323 -3.360 0.817 1.00 97.00 125 ALA A N 1
ATOM 1006 C CA . ALA A 1 125 ? 7.202 -3.148 -0.621 1.00 97.00 125 ALA A CA 1
ATOM 1007 C C . ALA A 1 125 ? 8.504 -3.558 -1.299 1.00 97.00 125 ALA A C 1
ATOM 1009 O O . ALA A 1 125 ? 9.566 -3.061 -0.924 1.00 97.00 125 ALA A O 1
ATOM 1010 N N . LEU A 1 126 ? 8.426 -4.427 -2.306 1.00 97.44 126 LEU A N 1
ATOM 1011 C CA . LEU A 1 126 ? 9.513 -4.583 -3.261 1.00 97.44 126 LEU A CA 1
ATOM 1012 C C . LEU A 1 126 ? 9.455 -3.397 -4.220 1.00 97.44 126 LEU A C 1
ATOM 1014 O O . LEU A 1 126 ? 8.426 -3.195 -4.860 1.00 97.44 126 LEU A O 1
ATOM 1018 N N . VAL A 1 127 ? 10.529 -2.621 -4.317 1.00 97.31 127 VAL A N 1
ATOM 1019 C CA . VAL A 1 127 ? 10.574 -1.386 -5.100 1.00 97.31 127 VAL A CA 1
ATOM 1020 C C . VAL A 1 127 ? 11.760 -1.373 -6.060 1.00 97.31 127 VAL A C 1
ATOM 1022 O O . VAL A 1 127 ? 12.872 -1.788 -5.716 1.00 97.31 127 VAL A O 1
ATOM 1025 N N . ALA A 1 128 ? 11.521 -0.855 -7.259 1.00 96.94 128 ALA A N 1
ATOM 1026 C CA . ALA A 1 128 ? 12.537 -0.521 -8.247 1.00 96.94 128 ALA A CA 1
ATOM 1027 C C . ALA A 1 128 ? 12.304 0.915 -8.733 1.00 96.94 128 ALA A C 1
ATOM 1029 O O . ALA A 1 128 ? 11.184 1.287 -9.091 1.00 96.94 128 ALA A O 1
ATOM 1030 N N . ASP A 1 129 ? 13.362 1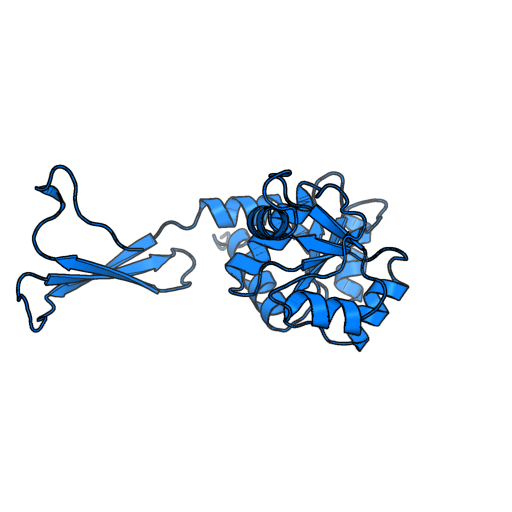.727 -8.718 1.00 96.12 129 ASP A N 1
ATOM 1031 C CA . ASP A 1 129 ? 13.307 3.075 -9.277 1.00 96.12 129 ASP A CA 1
ATOM 1032 C C . ASP A 1 129 ? 13.263 2.982 -10.810 1.00 96.12 129 ASP A C 1
ATOM 1034 O O . ASP A 1 129 ? 14.107 2.325 -11.420 1.00 96.12 129 ASP A O 1
ATOM 1038 N N . MET A 1 130 ? 12.287 3.649 -11.421 1.00 95.94 130 MET A N 1
ATOM 1039 C CA . MET A 1 130 ? 12.093 3.704 -12.868 1.00 95.94 130 MET A CA 1
ATOM 1040 C C . MET A 1 130 ? 12.470 5.086 -13.396 1.00 95.94 130 MET A C 1
ATOM 1042 O O . MET A 1 130 ? 12.334 6.094 -12.701 1.00 95.94 130 MET A O 1
ATOM 1046 N N . THR A 1 131 ? 12.923 5.146 -14.645 1.00 94.88 131 THR A N 1
ATOM 1047 C CA . THR A 1 131 ? 13.194 6.408 -15.343 1.00 94.88 131 THR A CA 1
ATOM 1048 C C . THR A 1 131 ? 12.368 6.452 -16.617 1.00 94.88 131 THR A C 1
ATOM 1050 O O . THR A 1 131 ? 12.405 5.511 -17.400 1.00 94.88 131 THR A O 1
ATOM 1053 N N . PHE A 1 132 ? 11.649 7.554 -16.804 1.00 95.25 132 PHE A N 1
ATOM 1054 C CA . PHE A 1 132 ? 10.911 7.877 -18.020 1.00 95.25 132 PHE A CA 1
ATOM 1055 C C . PHE A 1 132 ? 11.189 9.342 -18.363 1.00 95.25 132 PHE A C 1
ATOM 1057 O O . PHE A 1 132 ? 11.351 10.168 -17.460 1.00 95.25 132 PHE A O 1
ATOM 1064 N N . GLU A 1 133 ? 11.217 9.681 -19.646 1.00 94.31 133 GLU A N 1
ATOM 1065 C CA . GLU A 1 133 ? 11.376 11.045 -20.150 1.00 94.31 133 GLU A CA 1
ATOM 1066 C C . GLU A 1 133 ? 10.239 11.952 -19.672 1.00 94.31 133 GLU A C 1
ATOM 1068 O O . GLU A 1 133 ? 10.447 13.130 -19.380 1.00 94.31 133 GLU A O 1
ATOM 1073 N N . ASN A 1 134 ? 9.015 11.420 -19.609 1.00 94.56 134 ASN A N 1
ATOM 1074 C CA . ASN A 1 134 ? 7.826 12.162 -19.203 1.00 94.56 134 ASN A CA 1
ATOM 1075 C C . ASN A 1 134 ? 6.663 11.233 -18.799 1.00 94.56 134 ASN A C 1
ATOM 1077 O O . ASN A 1 134 ? 6.686 10.018 -19.002 1.00 94.56 134 ASN A O 1
ATOM 1081 N N . LYS A 1 135 ? 5.589 11.834 -18.263 1.00 95.69 135 LYS A N 1
ATOM 1082 C CA . LYS A 1 135 ? 4.382 11.113 -17.821 1.00 95.69 135 LYS A CA 1
ATOM 1083 C C . LYS A 1 135 ? 3.652 10.385 -18.962 1.00 95.69 135 LYS A C 1
ATOM 1085 O O . LYS A 1 135 ? 2.882 9.475 -18.673 1.00 95.69 135 LYS A O 1
ATOM 1090 N N . TYR A 1 136 ? 3.830 10.787 -20.224 1.00 95.94 136 TYR A N 1
ATOM 1091 C CA . TYR A 1 136 ? 3.199 10.119 -21.369 1.00 95.94 136 TYR A CA 1
ATOM 1092 C C . TYR A 1 136 ? 3.900 8.797 -21.687 1.00 95.94 136 TYR A C 1
ATOM 1094 O O . TYR A 1 136 ? 3.228 7.779 -21.807 1.00 95.94 136 TYR A O 1
ATOM 1102 N N . GLU A 1 137 ? 5.234 8.783 -21.712 1.00 97.00 137 GLU A N 1
ATOM 1103 C CA . GLU A 1 137 ? 6.008 7.547 -21.874 1.00 97.00 137 GLU A CA 1
ATOM 1104 C C . GLU A 1 137 ? 5.697 6.540 -20.758 1.00 97.00 137 GLU A C 1
ATOM 1106 O O . GLU A 1 137 ? 5.378 5.387 -21.040 1.00 97.00 137 GLU A O 1
ATOM 1111 N N . MET A 1 138 ? 5.684 6.994 -19.499 1.00 97.19 138 MET A N 1
ATOM 1112 C CA . MET A 1 138 ? 5.313 6.145 -18.363 1.00 97.19 138 MET A CA 1
ATOM 1113 C C . MET A 1 138 ? 3.911 5.541 -18.527 1.00 97.19 138 MET A C 1
ATOM 1115 O O . MET A 1 138 ? 3.718 4.356 -18.255 1.00 97.19 138 MET A O 1
ATOM 1119 N N . ARG A 1 139 ? 2.929 6.336 -18.980 1.00 96.50 139 ARG A N 1
ATOM 1120 C CA . ARG A 1 139 ? 1.556 5.857 -19.200 1.00 96.50 139 ARG A CA 1
ATOM 1121 C C . ARG A 1 139 ? 1.487 4.820 -20.310 1.00 96.50 139 ARG A C 1
ATOM 1123 O O . ARG A 1 139 ? 0.864 3.790 -20.088 1.00 96.50 139 ARG A O 1
ATOM 1130 N N . ASN A 1 140 ? 2.156 5.053 -21.436 1.00 97.69 140 ASN A N 1
ATOM 1131 C CA . ASN A 1 140 ? 2.210 4.082 -22.528 1.00 97.69 140 ASN A CA 1
ATOM 1132 C C . ASN A 1 140 ? 2.834 2.765 -22.061 1.00 97.69 140 ASN A C 1
ATOM 1134 O O . ASN A 1 140 ? 2.260 1.707 -22.288 1.00 97.69 140 ASN A O 1
ATOM 1138 N N . TRP A 1 141 ? 3.954 2.829 -21.333 1.00 97.38 141 TRP A N 1
ATOM 1139 C CA . TRP A 1 141 ? 4.586 1.636 -20.771 1.00 97.38 141 TRP A CA 1
ATOM 1140 C C . TRP A 1 141 ? 3.641 0.888 -19.822 1.00 97.38 141 TRP A C 1
ATOM 1142 O O . TRP A 1 141 ? 3.523 -0.333 -19.889 1.00 97.38 141 TRP A O 1
ATOM 1152 N N . CYS A 1 142 ? 2.923 1.610 -18.958 1.00 97.31 142 CYS A N 1
ATOM 1153 C CA . CYS A 1 142 ? 1.938 1.014 -18.059 1.00 97.31 142 CYS A CA 1
ATOM 1154 C C . CYS A 1 142 ? 0.780 0.347 -18.820 1.00 97.31 142 CYS A C 1
ATOM 1156 O O . CYS A 1 142 ? 0.372 -0.752 -18.456 1.00 97.31 142 CYS A O 1
ATOM 1158 N N . GLU A 1 143 ? 0.274 0.972 -19.885 1.00 97.00 143 GLU A N 1
ATOM 1159 C CA . GLU A 1 143 ? -0.792 0.415 -20.727 1.00 97.00 143 GLU A CA 1
ATOM 1160 C C . GLU A 1 143 ? -0.341 -0.844 -21.479 1.00 97.00 143 GLU A C 1
ATOM 1162 O O . GLU A 1 143 ? -1.058 -1.843 -21.480 1.00 97.00 143 GLU A O 1
ATOM 1167 N N . GLU A 1 144 ? 0.861 -0.836 -22.060 1.00 97.12 144 GLU A N 1
ATOM 1168 C CA . GLU A 1 144 ? 1.437 -1.988 -22.771 1.00 97.12 144 GLU A CA 1
ATOM 1169 C C . GLU A 1 144 ? 1.663 -3.201 -21.860 1.00 97.12 144 GLU A C 1
ATOM 1171 O O . GLU A 1 144 ? 1.583 -4.342 -22.318 1.00 97.12 144 GLU A O 1
ATOM 1176 N N . ASN A 1 145 ? 1.927 -2.961 -20.573 1.00 95.31 145 ASN A N 1
ATOM 1177 C CA . ASN A 1 145 ? 2.225 -4.002 -19.590 1.00 95.31 145 ASN A CA 1
ATOM 1178 C C . ASN A 1 145 ? 1.036 -4.345 -18.671 1.00 95.31 145 ASN A C 1
ATOM 1180 O O . ASN A 1 145 ? 1.203 -5.161 -17.768 1.00 95.31 145 ASN A O 1
ATOM 1184 N N . ASP A 1 146 ? -0.150 -3.757 -18.884 1.00 95.31 146 ASP A N 1
ATOM 1185 C CA . ASP A 1 146 ? -1.339 -3.926 -18.021 1.00 95.31 146 ASP A CA 1
ATOM 1186 C C . ASP A 1 146 ? -1.060 -3.587 -16.538 1.00 95.31 146 ASP A C 1
ATOM 1188 O O . ASP A 1 146 ? -1.472 -4.285 -15.608 1.00 95.31 146 ASP A O 1
ATOM 1192 N N . ILE A 1 147 ? -0.319 -2.499 -16.308 1.00 96.69 147 ILE A N 1
ATOM 1193 C CA . ILE A 1 147 ? 0.093 -2.020 -14.984 1.00 96.69 147 ILE A CA 1
ATOM 1194 C C . ILE A 1 147 ? -0.652 -0.728 -14.646 1.00 96.69 147 ILE A C 1
ATOM 1196 O O . ILE A 1 147 ? -0.742 0.206 -15.441 1.00 96.69 147 ILE A O 1
ATOM 1200 N N . ILE A 1 148 ? -1.180 -0.629 -13.424 1.00 96.44 148 ILE A N 1
ATOM 1201 C CA . ILE A 1 148 ? -1.822 0.607 -12.961 1.00 96.44 148 ILE A CA 1
ATOM 1202 C C . ILE A 1 148 ? -0.748 1.643 -12.610 1.00 96.44 148 ILE A C 1
ATOM 1204 O O . ILE A 1 148 ? 0.120 1.386 -11.782 1.00 96.44 148 ILE A O 1
ATOM 1208 N N . ALA A 1 149 ? -0.862 2.845 -13.178 1.00 96.69 149 ALA A N 1
ATOM 1209 C CA . ALA A 1 149 ? -0.099 4.020 -12.758 1.00 96.69 149 ALA A CA 1
ATOM 1210 C C . ALA A 1 149 ? -0.911 4.888 -11.787 1.00 96.69 149 ALA A C 1
ATOM 1212 O O . ALA A 1 149 ? -2.018 5.327 -12.131 1.00 96.69 149 ALA A O 1
ATOM 1213 N N . LEU A 1 150 ? -0.368 5.194 -10.610 1.00 96.44 150 LEU A N 1
ATOM 1214 C CA . LEU A 1 150 ? -1.038 5.955 -9.559 1.00 96.44 150 LEU A CA 1
ATOM 1215 C C . LEU A 1 150 ? -0.209 7.169 -9.115 1.00 96.44 150 LEU A C 1
ATOM 1217 O O . LEU A 1 150 ? 0.959 7.055 -8.762 1.00 96.44 150 LEU A O 1
ATOM 1221 N N . ASP A 1 151 ? -0.839 8.341 -9.128 1.00 95.69 151 ASP A N 1
ATOM 1222 C CA . ASP A 1 151 ? -0.229 9.580 -8.646 1.00 95.69 151 ASP A CA 1
ATOM 1223 C C . ASP A 1 151 ? -0.176 9.573 -7.112 1.00 95.69 151 ASP A C 1
ATOM 1225 O O . ASP A 1 151 ? -1.177 9.244 -6.466 1.00 95.69 151 ASP A O 1
ATOM 1229 N N . THR A 1 152 ? 0.957 9.948 -6.520 1.00 95.75 152 THR A N 1
ATOM 1230 C CA . THR A 1 152 ? 1.100 10.025 -5.054 1.00 95.75 152 THR A CA 1
ATOM 1231 C C . THR A 1 152 ? 0.105 10.995 -4.412 1.00 95.75 152 THR A C 1
ATOM 1233 O O . THR A 1 152 ? -0.350 10.742 -3.296 1.00 95.75 152 THR A O 1
ATOM 1236 N N . LEU A 1 153 ? -0.326 12.045 -5.122 1.00 93.75 153 LEU A N 1
ATOM 1237 C CA . LEU A 1 153 ? -1.361 12.965 -4.638 1.00 93.75 153 LEU A CA 1
ATOM 1238 C C . LEU A 1 153 ? -2.695 12.249 -4.393 1.00 93.75 153 LEU A C 1
ATOM 1240 O O . LEU A 1 153 ? -3.333 12.485 -3.373 1.00 93.75 153 LEU A O 1
ATOM 1244 N N . LEU A 1 154 ? -3.074 11.302 -5.259 1.00 92.81 154 LEU A N 1
ATOM 1245 C CA . LEU A 1 154 ? -4.309 10.527 -5.089 1.00 92.81 154 LEU A CA 1
ATOM 1246 C C . LEU A 1 154 ? -4.250 9.620 -3.856 1.00 92.81 154 LEU A C 1
ATOM 1248 O O . LEU A 1 154 ? -5.266 9.417 -3.195 1.00 92.81 154 LEU A O 1
ATOM 1252 N N . VAL A 1 155 ? -3.071 9.078 -3.542 1.00 92.25 155 VAL A N 1
ATOM 1253 C CA . VAL A 1 155 ? -2.856 8.250 -2.343 1.00 92.25 155 VAL A CA 1
ATOM 1254 C C . VAL A 1 155 ? -2.974 9.102 -1.082 1.00 92.25 155 VAL A C 1
ATOM 1256 O O . VAL A 1 155 ? -3.631 8.696 -0.125 1.00 92.25 155 VAL A O 1
ATOM 1259 N N . ASN A 1 156 ? -2.378 10.296 -1.094 1.00 90.56 156 ASN A N 1
ATOM 1260 C CA . ASN A 1 156 ? -2.456 11.239 0.018 1.00 90.56 156 ASN A CA 1
ATOM 1261 C C . ASN A 1 156 ? -3.895 11.707 0.252 1.00 90.56 156 ASN A C 1
ATOM 1263 O O . ASN A 1 156 ? -4.370 11.661 1.386 1.00 90.56 156 ASN A O 1
ATOM 1267 N N . ASP A 1 157 ? -4.610 12.074 -0.811 1.00 89.06 157 ASP A N 1
ATOM 1268 C CA . ASP A 1 157 ? -6.023 12.445 -0.732 1.00 89.06 157 ASP A CA 1
ATOM 1269 C C . ASP A 1 157 ? -6.868 11.282 -0.201 1.00 89.06 157 ASP A C 1
ATOM 1271 O O . ASP A 1 157 ? -7.725 11.480 0.659 1.00 89.06 157 ASP A O 1
ATOM 1275 N N . PHE A 1 158 ? -6.613 10.052 -0.656 1.00 86.88 158 PHE A N 1
ATOM 1276 C CA . PHE A 1 158 ? -7.306 8.865 -0.151 1.00 86.88 158 PHE A CA 1
ATOM 1277 C C . PHE A 1 158 ? -7.046 8.627 1.341 1.00 86.88 158 PHE A C 1
ATOM 1279 O O . PHE A 1 158 ? -7.961 8.245 2.064 1.00 86.88 158 PHE A O 1
ATOM 1286 N N . GLN A 1 159 ? -5.826 8.886 1.822 1.00 85.38 159 GLN A N 1
ATOM 1287 C CA . GLN A 1 159 ? -5.489 8.777 3.242 1.00 85.38 159 GLN A CA 1
ATOM 1288 C C . GLN A 1 159 ? -6.222 9.820 4.096 1.00 85.38 159 GLN A C 1
ATOM 1290 O O . GLN A 1 159 ? -6.675 9.497 5.191 1.00 85.38 159 GLN A O 1
ATOM 1295 N N . GLN A 1 160 ? -6.333 11.061 3.615 1.00 83.69 160 GLN A N 1
ATOM 1296 C CA . GLN A 1 160 ? -6.980 12.148 4.360 1.00 83.69 160 GLN A CA 1
ATOM 1297 C C . GLN A 1 160 ? -8.511 12.032 4.366 1.00 83.69 160 GLN A C 1
ATOM 1299 O O . GLN A 1 160 ? -9.155 12.458 5.320 1.00 83.69 160 GLN A O 1
ATOM 1304 N N . ASN A 1 161 ? -9.099 11.427 3.332 1.00 77.94 161 ASN A N 1
ATOM 1305 C CA . ASN A 1 161 ? -10.550 11.302 3.167 1.00 77.94 161 ASN A CA 1
ATOM 1306 C C . ASN A 1 161 ? -11.116 9.966 3.691 1.00 77.94 161 ASN A C 1
ATOM 1308 O O . ASN A 1 161 ? -12.096 9.452 3.156 1.00 77.94 161 ASN A O 1
ATOM 1312 N N . GLN A 1 162 ? -10.530 9.395 4.749 1.00 75.00 162 GLN A N 1
ATOM 1313 C CA . GLN A 1 162 ? -11.080 8.215 5.438 1.00 75.00 162 GLN A CA 1
ATOM 1314 C C . GLN A 1 162 ? -12.111 8.597 6.511 1.00 75.00 162 GLN A C 1
ATOM 1316 O O . GLN A 1 162 ? -12.128 8.023 7.602 1.00 75.00 162 GLN A O 1
ATOM 1321 N N . SER A 1 163 ? -12.967 9.584 6.222 1.00 80.94 163 SER A N 1
ATOM 1322 C CA . SER A 1 163 ? -14.092 9.907 7.097 1.00 80.94 163 SER A CA 1
ATOM 1323 C C . SER A 1 163 ? -15.002 8.690 7.224 1.00 80.94 163 SER A C 1
ATOM 1325 O O . SER A 1 163 ? -15.287 7.979 6.254 1.00 80.94 163 SER A O 1
ATOM 1327 N N . VAL A 1 164 ? -15.454 8.448 8.451 1.00 86.88 164 VAL A N 1
ATOM 1328 C CA . VAL A 1 164 ? -16.458 7.433 8.737 1.00 86.88 164 VAL A CA 1
ATOM 1329 C C . VAL A 1 164 ? -17.740 8.103 9.202 1.00 86.88 164 VAL A C 1
ATOM 1331 O O . VAL A 1 164 ? -17.704 9.117 9.897 1.00 86.88 164 VAL A O 1
ATOM 1334 N N . TYR A 1 165 ? -18.875 7.528 8.830 1.00 89.69 165 TYR A N 1
ATOM 1335 C CA . TYR A 1 165 ? -20.189 7.972 9.277 1.00 89.69 165 TYR A CA 1
ATOM 1336 C C . TYR A 1 165 ? -20.919 6.826 9.971 1.00 89.69 165 TYR A C 1
ATOM 1338 O O . TYR A 1 165 ? -20.725 5.655 9.637 1.00 89.69 165 TYR A O 1
ATOM 1346 N N . GLU A 1 166 ? -21.738 7.166 10.964 1.00 93.75 166 GLU A N 1
ATOM 1347 C CA . GLU A 1 166 ? -22.571 6.196 11.668 1.00 93.75 166 GLU A CA 1
ATOM 1348 C C . GLU A 1 166 ? -23.656 5.658 10.727 1.00 93.75 166 GLU A C 1
ATOM 1350 O O . GLU A 1 166 ? -24.421 6.417 10.133 1.00 93.75 166 GLU A O 1
ATOM 1355 N N . VAL A 1 167 ? -23.719 4.335 10.595 1.00 93.50 167 VAL A N 1
ATOM 1356 C CA . VAL A 1 167 ? -24.720 3.626 9.785 1.00 93.50 167 VAL 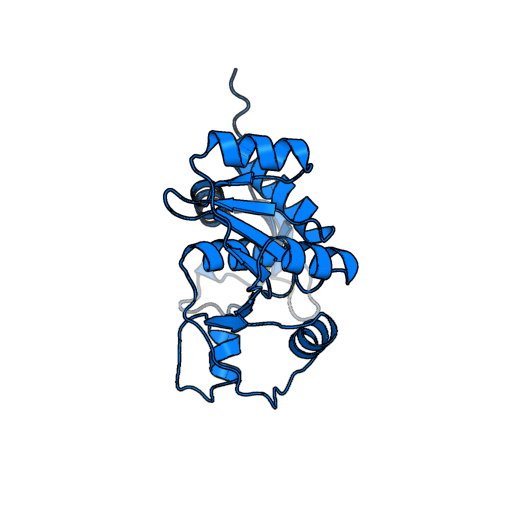A CA 1
ATOM 1357 C C . VAL A 1 167 ? -25.857 3.114 10.652 1.00 93.50 167 VAL A C 1
ATOM 1359 O O . VAL A 1 167 ? -27.019 3.152 10.251 1.00 93.50 167 VAL A O 1
ATOM 1362 N N . CYS A 1 168 ? -25.525 2.584 11.827 1.00 94.25 168 CYS A N 1
ATOM 1363 C CA . CYS A 1 168 ? -26.493 1.998 12.738 1.00 94.25 168 CYS A CA 1
ATOM 1364 C C . CYS A 1 168 ? -25.955 2.016 14.165 1.00 94.25 168 CYS A C 1
ATOM 1366 O O . CYS A 1 168 ? -24.772 1.757 14.388 1.00 94.25 168 CYS A O 1
ATOM 1368 N N . LYS A 1 169 ? -26.857 2.234 15.120 1.00 96.19 169 LYS A N 1
ATOM 1369 C CA . LYS A 1 169 ? -26.618 2.109 16.552 1.00 96.19 169 LYS A CA 1
ATOM 1370 C C . LYS A 1 169 ? -27.691 1.220 17.168 1.00 96.19 169 LYS A C 1
ATOM 1372 O O . LYS A 1 169 ? -28.877 1.395 16.892 1.00 96.19 169 LYS A O 1
ATOM 1377 N N . THR A 1 170 ? -27.281 0.275 18.008 1.00 96.06 170 THR A N 1
ATOM 1378 C CA . THR A 1 170 ? -28.203 -0.587 18.758 1.00 96.06 170 THR A CA 1
ATOM 1379 C C . THR A 1 170 ? -27.646 -0.921 20.132 1.00 96.06 170 THR A C 1
ATOM 1381 O O . THR A 1 170 ? -26.434 -1.023 20.308 1.00 96.06 170 THR A O 1
ATOM 1384 N N . SER A 1 171 ? -28.534 -1.160 21.093 1.00 95.31 171 SER A N 1
ATOM 1385 C CA . SER A 1 171 ? -28.134 -1.658 22.405 1.00 95.31 171 SER A CA 1
ATOM 1386 C C . SER A 1 171 ? -27.684 -3.119 22.322 1.00 95.31 171 SER A C 1
ATOM 1388 O O . SER A 1 171 ? -28.249 -3.922 21.573 1.00 95.31 171 SER A O 1
ATOM 1390 N N . LEU A 1 172 ? -26.658 -3.455 23.098 1.00 94.12 172 LEU A N 1
ATOM 1391 C CA . LEU A 1 172 ? -26.057 -4.778 23.220 1.00 94.12 172 LEU A CA 1
ATOM 1392 C C . LEU A 1 172 ? -26.132 -5.224 24.685 1.00 94.12 172 LEU A C 1
ATOM 1394 O O . LEU A 1 172 ? -25.880 -4.446 25.597 1.00 94.12 172 LEU A O 1
ATOM 1398 N N . PHE A 1 173 ? -26.434 -6.497 24.933 1.00 92.12 173 PHE A N 1
ATOM 1399 C CA . PHE A 1 173 ? -26.437 -7.046 26.290 1.00 92.12 173 PHE A CA 1
ATOM 1400 C C . PHE A 1 173 ? -25.177 -7.880 26.510 1.00 92.12 173 PHE A C 1
ATOM 1402 O O . PHE A 1 173 ? -25.068 -9.001 26.010 1.00 92.12 173 PHE A O 1
ATOM 1409 N N . LEU A 1 174 ? -24.214 -7.332 27.253 1.00 91.88 174 LEU A N 1
ATOM 1410 C CA . LEU A 1 174 ? -23.026 -8.070 27.671 1.00 91.88 174 LEU A CA 1
ATOM 1411 C C . LEU A 1 174 ? -23.297 -8.804 28.988 1.00 91.88 174 LEU A C 1
ATOM 1413 O O . LEU A 1 174 ? -24.164 -8.437 29.778 1.00 91.88 174 LEU A O 1
ATOM 1417 N N . LYS A 1 175 ? -22.517 -9.853 29.264 1.00 93.12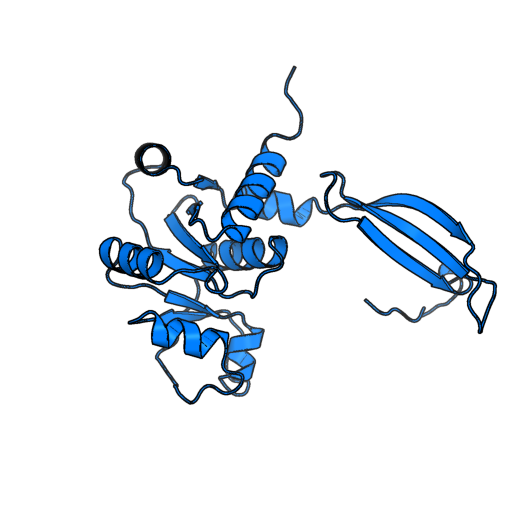 175 LYS A N 1
ATOM 1418 C CA . LYS A 1 175 ? -22.670 -10.649 30.494 1.00 93.12 175 LYS A CA 1
ATOM 1419 C C . LYS A 1 175 ? -22.476 -9.807 31.764 1.00 93.12 175 LYS A C 1
ATOM 1421 O O . LYS A 1 175 ? -23.083 -10.103 32.787 1.00 93.12 175 LYS A O 1
ATOM 1426 N N . GLN A 1 176 ? -21.602 -8.804 31.705 1.00 91.38 176 GLN A N 1
ATOM 1427 C CA . GLN A 1 176 ? -21.218 -7.965 32.839 1.00 91.38 176 GLN A CA 1
ATOM 1428 C C . GLN A 1 176 ? -22.060 -6.688 32.970 1.00 91.38 176 GLN A C 1
ATOM 1430 O O . GLN A 1 176 ? -22.105 -6.124 34.058 1.00 91.38 176 GLN A O 1
ATOM 1435 N N . THR A 1 177 ? -22.696 -6.214 31.894 1.00 92.00 177 THR A N 1
ATOM 1436 C CA . THR A 1 177 ? -23.465 -4.960 31.891 1.00 92.00 177 THR A CA 1
ATOM 1437 C C . THR A 1 177 ? -24.465 -4.914 30.732 1.00 92.00 177 THR A C 1
ATOM 1439 O O . THR A 1 177 ? -24.233 -5.493 29.669 1.00 92.00 177 THR A O 1
ATOM 1442 N N . GLN A 1 178 ? -25.581 -4.220 30.948 1.00 87.88 178 GLN A N 1
ATOM 1443 C CA . GLN A 1 178 ? -26.626 -3.981 29.948 1.00 87.88 178 GLN A CA 1
ATOM 1444 C C . GLN A 1 178 ? -26.584 -2.558 29.370 1.00 87.88 178 GLN A C 1
ATOM 1446 O O . GLN A 1 178 ? -27.270 -2.281 28.393 1.00 87.88 178 GLN A O 1
ATOM 1451 N N . GLU A 1 179 ? -25.784 -1.663 29.953 1.00 92.19 179 GLU A N 1
ATOM 1452 C CA . GLU A 1 179 ? -25.604 -0.290 29.472 1.00 92.19 179 GLU A CA 1
ATOM 1453 C C . GLU A 1 179 ? -24.519 -0.266 28.400 1.00 92.19 179 GLU A C 1
ATOM 1455 O O . GLU A 1 179 ? -23.407 0.213 28.623 1.00 92.19 179 GLU A O 1
ATOM 1460 N N . VAL A 1 180 ? -24.815 -0.883 27.258 1.00 96.00 180 VAL A N 1
ATOM 1461 C CA . VAL A 1 180 ? -23.868 -0.990 26.153 1.00 96.00 180 VAL A CA 1
ATOM 1462 C C . VAL A 1 180 ? -24.572 -0.691 24.846 1.00 96.00 180 VAL A C 1
ATOM 1464 O O . VAL A 1 180 ? -25.604 -1.285 24.543 1.00 96.00 180 VAL A O 1
ATOM 1467 N N . ASP A 1 181 ? -23.968 0.175 24.047 1.00 95.81 181 ASP A N 1
ATOM 1468 C CA . ASP A 1 181 ? -24.340 0.392 22.659 1.00 95.81 181 ASP A CA 1
ATOM 1469 C C . ASP A 1 181 ? -23.237 -0.144 21.746 1.00 95.81 181 ASP A C 1
ATOM 1471 O O . ASP A 1 181 ? -22.047 0.044 22.000 1.00 95.81 181 ASP A O 1
ATOM 1475 N N . ILE A 1 182 ? -23.628 -0.796 20.655 1.00 95.94 182 ILE A N 1
ATOM 1476 C CA . ILE A 1 182 ? -22.745 -1.069 19.526 1.00 95.94 182 ILE A CA 1
ATOM 1477 C C . ILE A 1 182 ? -23.131 -0.153 18.369 1.00 95.94 182 ILE A C 1
ATOM 1479 O O . ILE A 1 182 ? -24.297 -0.076 17.971 1.00 95.94 182 ILE A O 1
ATOM 1483 N N . ILE A 1 183 ? -22.137 0.551 17.839 1.00 96.12 183 ILE A N 1
ATOM 1484 C CA . ILE A 1 183 ? -22.276 1.464 16.709 1.00 96.12 183 ILE A CA 1
ATOM 1485 C C . ILE A 1 183 ? -21.481 0.902 15.542 1.00 96.12 183 ILE A C 1
ATOM 1487 O O . ILE A 1 183 ? -20.333 0.492 15.705 1.00 96.12 183 ILE A O 1
ATOM 1491 N N . SER A 1 184 ? -22.099 0.873 14.368 1.00 94.75 184 SER A N 1
ATOM 1492 C CA . SER A 1 184 ? -21.453 0.508 13.111 1.00 94.75 184 SER A CA 1
ATOM 1493 C C . SER A 1 184 ? -21.207 1.766 12.294 1.00 94.75 184 SER A C 1
ATOM 1495 O O . SER A 1 184 ? -22.129 2.543 12.049 1.00 94.75 184 SER A O 1
ATOM 1497 N N . TYR A 1 185 ? -19.972 1.938 11.852 1.00 93.19 185 TYR A N 1
ATOM 1498 C CA . TYR A 1 185 ? -19.504 3.041 11.034 1.00 93.19 185 TYR A CA 1
ATOM 1499 C C . TYR A 1 185 ? -19.046 2.527 9.672 1.00 93.19 185 TYR A C 1
ATOM 1501 O O . TYR A 1 185 ? -18.489 1.433 9.573 1.00 93.19 185 TYR A O 1
ATOM 1509 N N . ARG A 1 186 ? -19.229 3.325 8.622 1.00 88.12 186 ARG A N 1
ATOM 1510 C CA . ARG A 1 186 ? -18.701 3.036 7.280 1.00 88.12 186 ARG A CA 1
ATOM 1511 C C . ARG A 1 186 ? -17.912 4.201 6.740 1.00 88.12 186 ARG A C 1
ATOM 1513 O O . ARG A 1 186 ? -18.224 5.347 7.045 1.00 88.12 186 ARG A O 1
ATOM 1520 N N . THR A 1 187 ? -16.929 3.898 5.900 1.00 82.31 187 THR A N 1
ATOM 1521 C CA . THR A 1 187 ? -16.267 4.921 5.093 1.00 82.31 187 THR A CA 1
ATOM 1522 C C . THR A 1 187 ? -17.189 5.391 3.970 1.00 82.31 187 THR A C 1
ATOM 1524 O O . THR A 1 187 ? -17.968 4.608 3.416 1.00 82.31 187 THR A O 1
ATOM 1527 N N . GLU A 1 188 ? -17.070 6.659 3.576 1.00 76.25 188 GLU A N 1
ATOM 1528 C CA . GLU A 1 188 ? -17.799 7.203 2.416 1.00 76.25 188 GLU A CA 1
ATOM 1529 C C . GLU A 1 188 ? -17.455 6.474 1.107 1.00 76.25 188 GLU A C 1
ATOM 1531 O O . GLU A 1 188 ? -18.283 6.386 0.201 1.00 76.25 188 GLU A O 1
ATOM 1536 N N . SER A 1 189 ? -16.261 5.876 1.023 1.00 69.19 189 SER A N 1
ATOM 1537 C CA . SER A 1 189 ? -15.847 5.040 -0.110 1.00 69.19 189 SER A CA 1
ATOM 1538 C C . SER A 1 189 ? -16.604 3.709 -0.209 1.00 69.19 189 SER A C 1
ATOM 1540 O O . SER A 1 189 ? -16.422 2.972 -1.176 1.00 69.19 189 SER A O 1
ATOM 1542 N N . GLY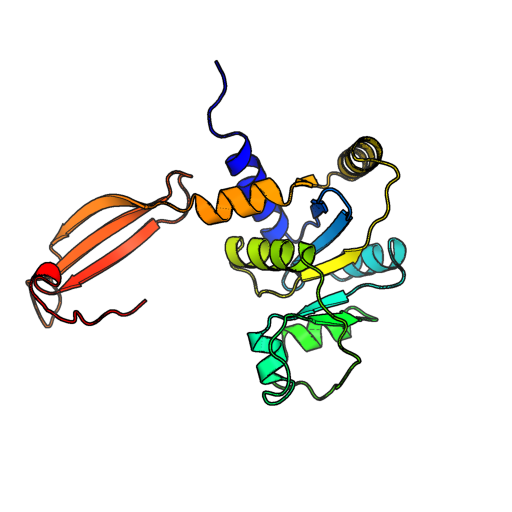 A 1 190 ? -17.461 3.384 0.766 1.00 67.69 190 GLY A N 1
ATOM 1543 C CA . GLY A 1 190 ? -18.190 2.118 0.820 1.00 67.69 190 GLY A CA 1
ATOM 1544 C C . GLY A 1 190 ? -17.326 0.928 1.239 1.00 67.69 190 GLY A C 1
ATOM 1545 O O . GLY A 1 190 ? -17.795 -0.205 1.118 1.00 67.69 190 GLY A O 1
ATOM 1546 N N . GLY A 1 191 ? -16.112 1.195 1.731 1.00 68.81 191 GLY A N 1
ATOM 1547 C CA . GLY A 1 191 ? -15.119 0.226 2.184 1.00 68.81 191 GLY A CA 1
ATOM 1548 C C . GLY A 1 191 ? -15.478 -0.447 3.511 1.00 68.81 191 GLY A C 1
ATOM 1549 O O . GLY A 1 191 ? -16.623 -0.837 3.740 1.00 68.81 191 GLY A O 1
ATOM 1550 N N . ARG A 1 192 ? -14.475 -0.644 4.377 1.00 71.00 192 ARG A N 1
ATOM 1551 C CA . ARG A 1 192 ? -14.631 -1.434 5.607 1.00 71.00 192 ARG A CA 1
ATOM 1552 C C . ARG A 1 192 ? -15.647 -0.828 6.579 1.00 71.00 192 ARG A C 1
ATOM 1554 O O . ARG A 1 192 ? -15.751 0.386 6.743 1.00 71.00 192 ARG A O 1
ATOM 1561 N N . GLU A 1 193 ? -16.373 -1.728 7.232 1.00 84.00 193 GLU A N 1
ATOM 1562 C CA . GLU A 1 193 ? -17.212 -1.422 8.383 1.00 84.00 193 GLU A CA 1
ATOM 1563 C C . GLU A 1 193 ? -16.349 -1.428 9.647 1.00 84.00 193 GLU A C 1
ATOM 1565 O O . GLU A 1 193 ? -15.554 -2.341 9.880 1.00 84.00 193 GLU A O 1
ATOM 1570 N N . HIS A 1 194 ? -16.493 -0.383 10.450 1.00 89.50 194 HIS A N 1
ATOM 1571 C CA . HIS A 1 194 ? -15.858 -0.247 11.752 1.00 89.50 194 HIS A CA 1
ATOM 1572 C C . HIS A 1 194 ? -16.933 -0.359 12.828 1.00 89.50 194 HIS A C 1
ATOM 1574 O O . HIS A 1 194 ? -18.035 0.155 12.656 1.00 89.50 194 HIS A O 1
ATOM 1580 N N . HIS A 1 195 ? -16.620 -0.995 13.953 1.00 93.56 195 HIS A N 1
ATOM 1581 C CA . HIS A 1 195 ? -17.551 -1.098 15.072 1.00 93.56 195 HIS A CA 1
ATOM 1582 C C . HIS A 1 195 ? -16.961 -0.452 16.319 1.00 93.56 195 HIS A C 1
ATOM 1584 O O . HIS A 1 195 ? -15.797 -0.679 16.645 1.00 93.56 195 HIS A O 1
ATOM 1590 N N . ALA A 1 196 ? -17.782 0.311 17.031 1.00 95.31 196 ALA A N 1
ATOM 1591 C CA . ALA A 1 196 ? -17.472 0.821 18.358 1.00 95.31 196 ALA A CA 1
ATOM 1592 C C . ALA A 1 196 ? -18.432 0.194 19.367 1.00 95.31 196 ALA A C 1
ATOM 1594 O O . ALA A 1 196 ? -19.640 0.165 19.141 1.00 95.31 196 ALA A O 1
ATOM 1595 N N . ILE A 1 197 ? -17.894 -0.303 20.480 1.00 95.12 197 ILE A N 1
ATOM 1596 C CA . ILE A 1 197 ? -18.686 -0.755 21.625 1.00 95.12 197 ILE A CA 1
ATOM 1597 C C . ILE A 1 197 ? -18.527 0.303 22.709 1.00 95.12 197 ILE A C 1
ATOM 1599 O O . ILE A 1 197 ? -17.433 0.488 23.240 1.00 95.12 197 ILE A O 1
ATOM 1603 N N . ILE A 1 198 ? -19.616 0.995 23.019 1.00 95.44 198 ILE A N 1
ATOM 1604 C CA . ILE A 1 198 ? -19.671 2.036 24.038 1.00 95.44 198 ILE A CA 1
ATOM 1605 C C . ILE A 1 198 ? -20.334 1.448 25.273 1.00 95.44 198 ILE A C 1
ATOM 1607 O O . ILE A 1 198 ? -21.469 0.989 25.202 1.00 95.44 198 ILE A O 1
ATOM 1611 N N . ILE A 1 199 ? -19.626 1.462 26.400 1.00 94.25 199 ILE A N 1
ATOM 1612 C CA . ILE A 1 199 ? -20.141 1.011 27.695 1.00 94.25 199 ILE A CA 1
ATOM 1613 C C . ILE A 1 199 ? -20.414 2.251 28.551 1.00 94.25 199 ILE A C 1
ATOM 1615 O O . ILE A 1 199 ? -19.512 3.061 28.751 1.00 94.25 199 ILE A O 1
ATOM 1619 N N . GLY A 1 200 ? -21.636 2.392 29.065 1.00 92.31 200 GLY A N 1
ATOM 1620 C CA . GLY A 1 200 ? -22.051 3.550 29.856 1.00 92.31 200 GLY A CA 1
ATOM 1621 C C . GLY A 1 200 ? -22.205 4.820 29.013 1.00 92.31 200 GLY A C 1
ATOM 1622 O O . GLY A 1 200 ? -22.809 4.797 27.941 1.00 92.31 200 GLY A O 1
ATOM 1623 N N . ASN A 1 201 ? -21.688 5.947 29.512 1.00 90.62 201 ASN A N 1
ATOM 1624 C CA . ASN A 1 201 ? -21.758 7.245 28.839 1.00 90.62 201 ASN A CA 1
ATOM 1625 C C . ASN A 1 201 ? -20.395 7.965 28.904 1.00 90.62 201 ASN A C 1
ATOM 1627 O O . ASN A 1 201 ? -20.194 8.779 29.807 1.00 90.62 201 ASN A O 1
ATOM 1631 N N . PRO A 1 202 ? -19.477 7.681 27.960 1.00 90.31 202 PRO A N 1
ATOM 1632 C CA . PRO A 1 202 ? -18.120 8.228 27.980 1.00 90.31 202 PRO A CA 1
ATOM 1633 C C . PRO A 1 202 ? -18.073 9.751 27.810 1.00 90.31 202 PRO A C 1
ATOM 1635 O O . PRO A 1 202 ? -17.097 10.361 28.223 1.00 90.31 202 PRO A O 1
ATOM 1638 N N . ASP A 1 203 ? -19.124 10.384 27.270 1.00 87.69 203 ASP A N 1
ATOM 1639 C CA . ASP A 1 203 ? -19.193 11.849 27.139 1.00 87.69 203 ASP A CA 1
ATOM 1640 C C . ASP A 1 203 ? -19.280 12.563 28.500 1.00 87.69 203 ASP A C 1
ATOM 1642 O O . ASP A 1 203 ? -19.121 13.781 28.582 1.00 87.69 203 ASP A O 1
ATOM 1646 N N . LYS A 1 204 ? -19.590 11.822 29.572 1.00 89.31 204 LYS A N 1
ATOM 1647 C CA . LYS A 1 204 ? -19.660 12.335 30.947 1.00 89.31 204 LYS A CA 1
ATOM 1648 C C . LYS A 1 204 ? -18.408 12.040 31.772 1.00 89.31 204 LYS A C 1
ATOM 1650 O O . LYS A 1 204 ? -18.337 12.515 32.904 1.00 89.31 204 LYS A O 1
ATOM 1655 N N . ASP A 1 205 ? -17.468 11.275 31.229 1.00 86.00 205 ASP A N 1
ATOM 1656 C CA . ASP A 1 205 ? -16.221 10.930 31.899 1.00 86.00 205 ASP A CA 1
ATOM 1657 C C . ASP A 1 205 ? -15.121 11.899 31.449 1.00 86.00 205 ASP A C 1
ATOM 1659 O O . ASP A 1 205 ? -14.938 12.124 30.254 1.00 86.00 205 ASP A O 1
ATOM 1663 N N . ASP A 1 206 ? -14.358 12.455 32.394 1.00 87.50 206 ASP A N 1
ATOM 1664 C CA . ASP A 1 206 ? -13.242 13.357 32.066 1.00 87.50 206 ASP A CA 1
ATOM 1665 C C . ASP A 1 206 ? -12.139 12.633 31.262 1.00 87.50 206 ASP A C 1
ATOM 1667 O O . ASP A 1 206 ? -11.466 13.238 30.427 1.00 87.50 206 ASP A O 1
ATOM 1671 N N . GLU A 1 207 ? -11.972 11.324 31.490 1.00 91.25 207 GLU A N 1
ATOM 1672 C CA . GLU A 1 207 ? -10.998 10.462 30.811 1.00 91.25 207 GLU A CA 1
ATOM 1673 C C . GLU A 1 207 ? -11.606 9.075 30.516 1.00 91.25 207 GLU A C 1
ATOM 1675 O O . GLU A 1 207 ? -11.433 8.133 31.300 1.00 91.25 207 GLU A O 1
ATOM 1680 N N . PRO A 1 208 ? -12.333 8.905 29.396 1.00 92.25 208 PRO A N 1
ATOM 1681 C CA . PRO A 1 208 ? -12.912 7.614 29.048 1.00 92.25 208 PRO A CA 1
ATOM 1682 C C . PRO A 1 208 ? -11.823 6.598 28.673 1.00 92.25 208 PRO A C 1
ATOM 1684 O O . PRO A 1 208 ? -10.861 6.902 27.962 1.00 92.25 208 PRO A O 1
ATOM 1687 N N . LEU A 1 209 ? -11.988 5.348 29.114 1.00 93.44 209 LEU A N 1
ATOM 1688 C CA . LEU A 1 209 ? -11.079 4.258 28.759 1.00 93.44 209 LEU A CA 1
ATOM 1689 C C . LEU A 1 209 ? -11.306 3.828 27.302 1.00 93.44 209 LEU A C 1
ATOM 1691 O O . LEU A 1 209 ? -12.369 3.311 26.962 1.00 93.44 209 LEU A O 1
ATOM 1695 N N . VAL A 1 210 ? -10.278 3.962 26.459 1.00 94.56 210 VAL A N 1
ATOM 1696 C CA . VAL A 1 210 ? -10.341 3.603 25.034 1.00 94.56 210 VAL A CA 1
ATOM 1697 C C . VAL A 1 210 ? -9.402 2.442 24.715 1.00 94.56 210 VAL A C 1
ATOM 1699 O O . VAL A 1 210 ? -8.240 2.422 25.124 1.00 94.56 210 VAL A O 1
ATOM 1702 N N . ARG A 1 211 ? -9.902 1.482 23.931 1.00 93.69 211 ARG A N 1
ATOM 1703 C CA . ARG A 1 211 ? -9.110 0.421 23.302 1.00 93.69 211 ARG A CA 1
ATOM 1704 C C . ARG A 1 211 ? -9.416 0.392 21.806 1.00 93.69 211 ARG A C 1
ATOM 1706 O O . ARG A 1 211 ? -10.580 0.272 21.439 1.00 93.69 211 ARG A O 1
ATOM 1713 N N . ILE A 1 212 ? -8.367 0.494 20.991 1.00 88.25 212 ILE A N 1
ATOM 1714 C CA . ILE A 1 212 ? -8.404 0.459 19.521 1.00 88.25 212 ILE A CA 1
ATOM 1715 C C . ILE A 1 212 ? -7.785 -0.855 19.052 1.00 88.25 212 ILE A C 1
ATOM 1717 O O . ILE A 1 212 ? -6.744 -1.241 19.636 1.00 88.25 212 ILE A O 1
#